Protein AF-A0A8J8G2W5-F1 (afdb_monomer)

Mean predicted aligned error: 17.84 Å

pLDDT: mean 74.12, std 19.11, range [31.09, 97.44]

Secondary structure (DSSP, 8-state):
-------------------------------PPPHHHHHT--EEEEEES--SBGGGSEEEEEEETTEEEEEEE-TT--EEEEEEEEPPTTHHHHHHHHHHHTTGGGS-SEEE-----TT---EEEEETTEEEEEES--STTS-HHHHHHHHHHHHHHSTTS--S----SS-PPPP-PEEEEE--BTTS--HHHHHHHTTSS-BSSPPPHHHHHHHHHHHHH-----EEEEEE-----S-TTTSBPSEEEEEEES-STTHHHHHHTTEEE--

Foldseek 3Di:
DDDDDDDDDDDDDDDDDDDPPPDDDDPPDPPPPDPVVQQPWKKKKKFAQQAQFQQQRIWIWIQGQFFIKIFGGHPVRHTPDIDTDGDDPCLSVVLVCLCVVLVVQPDDQEAAAPDPDHRFAKMWMDTPRRIHIYGRPDLPPDDPSSNSNSVSVCCRVVCVVDVPDPDDDDDDDDQPWWKKKAWAQAQDDAPLRVVVVVVPTHTPDDDDPVSSVQVVCCPPPVDGFDDKDWAAPCDDDPPRGPDTHRIMMMTIDSDPVCVVVVVVSRIDTDD

Sequence (271 aa):
MNKTILTIILTISMLIFSACTSQAEPSESLQNPNVDEIKDLKITLKRTGMYTMVDLSIQEITITSKGFETKYSNPQGEVTKSEFKEFENNEFEELIKLFDNNNFETLESEYNSKANVADVGEGLITYKGKSITIKPYVTKQNPVEIKNIINGLNKILNKQNDNVLEKPINQHPESTINTLTYNGVQCEETPWDKWYKTGEVKFFAKPTQKDLITTYYSTKFNINIEHIEEVSNGIVCEACAICPAYNYYEIELDLSEDIDELLKQGWLMSN

Radius of gyration: 31.08 Å; Cα contacts (8 Å, |Δi|>4): 376; chains: 1; bounding box: 58×38×132 Å

Nearest PDB structures (foldseek):
  1p27-assembly1_C  TM=5.296E-01  e=1.303E-03  Homo sapiens
  1hl6-assembly2_D  TM=5.387E-01  e=2.224E-03  Drosophila melanogaster
  1rk8-assembly1_B  TM=5.247E-01  e=4.028E-03  Drosophila melanogaster
  4pg5-assembly1_B  TM=2.567E-01  e=4.087E-02  Staphylococcus aureus M1064
  6yc7-assembly1_B  TM=3.478E-01  e=1.444E+00  Corynebacterium glutamicum

Structure (mmCIF, N/CA/C/O backbone):
data_AF-A0A8J8G2W5-F1
#
_entry.id   AF-A0A8J8G2W5-F1
#
loop_
_atom_site.group_PDB
_atom_site.id
_atom_site.type_symbol
_atom_site.label_atom_id
_atom_site.label_alt_id
_atom_site.label_comp_id
_atom_site.label_asym_id
_atom_site.label_entity_id
_atom_site.label_seq_id
_atom_site.pdbx_PDB_ins_code
_atom_site.Cartn_x
_atom_site.Cartn_y
_atom_site.Cartn_z
_atom_site.occupancy
_atom_site.B_iso_or_equiv
_atom_site.auth_seq_id
_atom_site.auth_comp_id
_atom_site.auth_asym_id
_atom_site.auth_atom_id
_atom_site.pdbx_PDB_model_num
ATOM 1 N N . MET A 1 1 ? -35.433 -6.841 97.402 1.00 41.72 1 MET A N 1
ATOM 2 C CA . MET A 1 1 ? -33.965 -6.787 97.193 1.00 41.72 1 MET A CA 1
ATOM 3 C C . MET A 1 1 ? -33.751 -6.818 95.689 1.00 41.72 1 MET A C 1
ATOM 5 O O . MET A 1 1 ? -34.081 -7.830 95.104 1.00 41.72 1 MET A O 1
ATOM 9 N N . ASN A 1 2 ? -33.535 -5.719 94.971 1.00 36.34 2 ASN A N 1
ATOM 10 C CA . ASN A 1 2 ? -32.589 -4.604 95.108 1.00 36.34 2 ASN A CA 1
ATOM 11 C C . ASN A 1 2 ? -31.155 -4.969 94.678 1.00 36.34 2 ASN A C 1
ATOM 13 O O . ASN A 1 2 ? -30.619 -5.962 95.166 1.00 36.34 2 ASN A O 1
ATOM 17 N N . LYS A 1 3 ? -30.570 -4.065 93.870 1.00 41.59 3 LYS A N 1
ATOM 18 C CA . LYS A 1 3 ? -29.279 -4.090 93.143 1.00 41.59 3 LYS A CA 1
ATOM 19 C C . LYS A 1 3 ? -29.366 -4.872 91.815 1.00 41.59 3 LYS A C 1
ATOM 21 O O . LYS A 1 3 ? -29.679 -6.048 91.831 1.00 41.59 3 LYS A O 1
ATOM 26 N N . THR 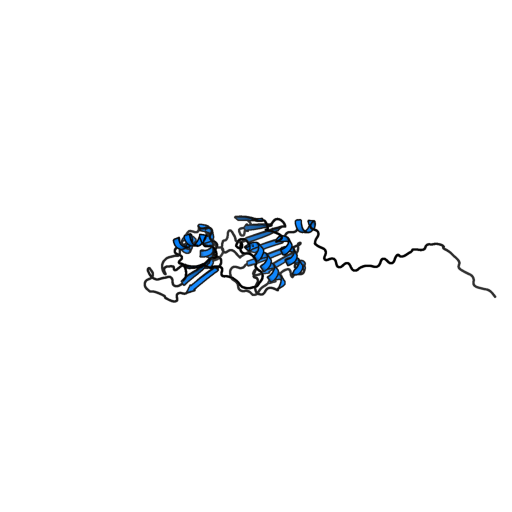A 1 4 ? -29.187 -4.279 90.635 1.00 48.09 4 THR A N 1
ATOM 27 C CA . THR A 1 4 ? -28.169 -3.273 90.307 1.00 48.09 4 THR A CA 1
ATOM 28 C C . THR A 1 4 ? -28.650 -2.367 89.169 1.00 48.09 4 THR A C 1
ATOM 30 O O . THR A 1 4 ? -28.797 -2.782 88.026 1.00 48.09 4 THR A O 1
ATOM 33 N N . ILE A 1 5 ? -28.895 -1.113 89.537 1.00 47.28 5 ILE A N 1
ATOM 34 C CA . ILE A 1 5 ? -28.892 0.072 88.682 1.00 47.28 5 ILE A CA 1
ATOM 35 C C . ILE A 1 5 ? -27.432 0.521 88.574 1.00 47.28 5 ILE A C 1
ATOM 37 O O . ILE A 1 5 ? -26.807 0.690 89.618 1.00 47.28 5 ILE A O 1
ATOM 41 N N . LEU A 1 6 ? -26.928 0.695 87.352 1.00 39.94 6 LEU A N 1
ATOM 42 C CA . LEU A 1 6 ? -25.810 1.547 86.886 1.00 39.94 6 LEU A CA 1
ATOM 43 C C . LEU A 1 6 ? -25.442 0.951 85.517 1.00 39.94 6 LEU A C 1
ATOM 45 O O . LEU A 1 6 ? -25.126 -0.229 85.454 1.00 39.94 6 LEU A O 1
ATOM 49 N N . THR A 1 7 ? -25.562 1.619 84.374 1.00 48.03 7 THR A N 1
ATOM 50 C CA . THR A 1 7 ? -25.109 2.979 84.043 1.00 48.03 7 THR A CA 1
ATOM 51 C C . THR A 1 7 ? -25.910 3.378 82.782 1.00 48.03 7 THR A C 1
ATOM 53 O O . THR A 1 7 ? -25.819 2.690 81.774 1.00 48.03 7 THR A O 1
ATOM 56 N N . ILE A 1 8 ? -26.933 4.244 82.837 1.00 45.19 8 ILE A N 1
ATOM 57 C CA . ILE A 1 8 ? -26.888 5.695 82.531 1.00 45.19 8 ILE A CA 1
ATOM 58 C C . ILE A 1 8 ? -25.787 6.021 81.489 1.00 45.19 8 ILE A C 1
ATOM 60 O O . ILE A 1 8 ? -24.619 5.791 81.768 1.00 45.19 8 ILE A O 1
ATOM 64 N N . ILE A 1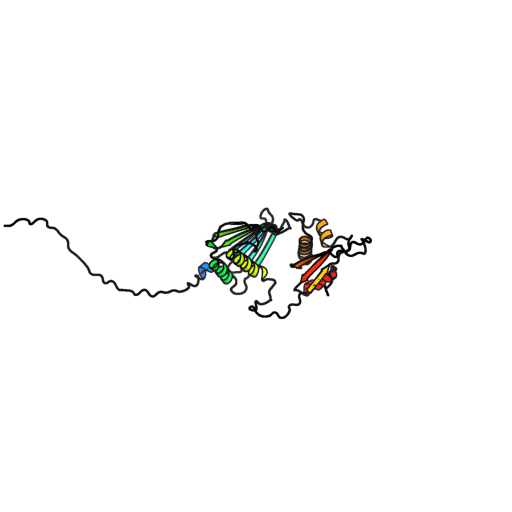 9 ? -26.058 6.480 80.261 1.00 46.19 9 ILE A N 1
ATOM 65 C CA . ILE A 1 9 ? -26.298 7.883 79.840 1.00 46.19 9 ILE A CA 1
ATOM 66 C C . ILE A 1 9 ? -26.305 7.822 78.287 1.00 46.19 9 ILE A C 1
ATOM 68 O O . ILE A 1 9 ? -25.347 7.315 77.722 1.00 46.19 9 ILE A O 1
ATOM 72 N N . LEU A 1 10 ? -27.428 8.156 77.618 1.00 39.47 10 LEU A N 1
ATOM 73 C CA . 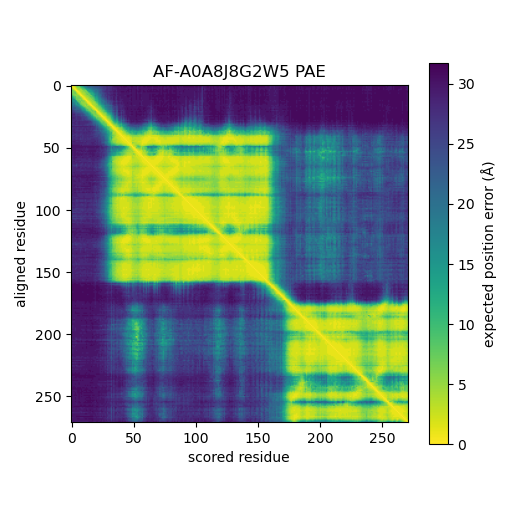LEU A 1 10 ? -27.591 9.376 76.778 1.00 39.47 10 LEU A CA 1
ATOM 74 C C . LEU A 1 10 ? -26.984 9.187 75.366 1.00 39.47 10 LEU A C 1
ATOM 76 O O . LEU A 1 10 ? -25.817 8.860 75.249 1.00 39.47 10 LEU A O 1
ATOM 80 N N . THR A 1 11 ? -27.706 9.278 74.248 1.00 46.59 11 THR A N 1
ATOM 81 C CA . THR A 1 11 ? -28.394 10.454 73.665 1.00 46.59 11 THR A CA 1
ATOM 82 C C . THR A 1 11 ? -29.251 9.966 72.477 1.00 46.59 11 THR A C 1
ATOM 84 O O . THR A 1 11 ? -28.767 9.172 71.682 1.00 46.59 11 THR A O 1
ATOM 87 N N . ILE A 1 12 ? -30.563 10.221 72.417 1.00 43.94 12 ILE A N 1
ATOM 88 C CA . ILE A 1 12 ? -31.222 11.391 71.789 1.00 43.94 12 ILE A CA 1
ATOM 89 C C . ILE A 1 12 ? -31.021 11.484 70.262 1.00 43.94 12 ILE A C 1
ATOM 91 O O . ILE A 1 12 ? -29.905 11.711 69.813 1.00 43.94 12 ILE A O 1
ATOM 95 N N . SER A 1 13 ? -32.160 11.488 69.543 1.00 35.66 13 SER A N 1
ATOM 96 C CA . SER A 1 13 ? -32.385 12.033 68.184 1.00 35.66 13 SER A CA 1
ATOM 97 C C . SER A 1 13 ? -31.717 11.289 67.016 1.00 35.66 13 SER A C 1
ATOM 99 O O . SER A 1 13 ? -30.580 10.875 67.116 1.00 35.66 13 SER A O 1
ATOM 101 N N . MET A 1 14 ? -32.298 11.129 65.826 1.00 37.41 14 MET A N 1
ATOM 102 C CA . MET A 1 14 ? -33.502 11.686 65.207 1.00 37.41 14 MET A CA 1
ATOM 103 C C . MET A 1 14 ? -33.650 11.041 63.809 1.00 37.41 14 MET A C 1
ATOM 105 O O . MET A 1 14 ? -32.652 10.663 63.206 1.00 37.41 14 MET A O 1
ATOM 109 N N . LEU A 1 15 ? -34.873 11.090 63.269 1.00 44.62 15 LEU A N 1
ATOM 110 C CA . LEU A 1 15 ? -35.203 11.281 61.841 1.00 44.62 15 LEU A CA 1
ATOM 111 C C . LEU A 1 15 ? -35.078 10.102 60.851 1.00 44.62 15 LEU A C 1
ATOM 113 O O . LEU A 1 15 ? -34.061 9.862 60.216 1.00 44.62 15 LEU A O 1
ATOM 117 N N . ILE A 1 16 ? -36.228 9.448 60.656 1.00 50.50 16 ILE A N 1
ATOM 118 C CA . ILE A 1 16 ? -36.997 9.370 59.395 1.00 50.50 16 ILE A CA 1
ATOM 119 C C . ILE A 1 16 ? -36.254 9.834 58.122 1.00 50.50 16 ILE A C 1
ATOM 121 O O . ILE A 1 16 ? -36.101 11.031 57.910 1.00 50.50 16 ILE A O 1
ATOM 125 N N . PHE A 1 17 ? -35.994 8.892 57.212 1.00 46.31 17 PHE A N 1
ATOM 126 C CA . PHE A 1 17 ? -36.054 9.056 55.749 1.00 46.31 17 PHE A CA 1
ATOM 127 C C . PHE A 1 17 ? -36.578 7.712 55.196 1.00 46.31 17 PHE A C 1
ATOM 129 O O . PHE A 1 17 ? -35.972 6.676 55.433 1.00 46.31 17 PHE A O 1
ATOM 136 N N . SER A 1 18 ? -37.808 7.594 54.680 1.00 47.50 18 SER A N 1
ATOM 137 C CA . SER A 1 18 ? -38.224 8.020 53.334 1.00 47.50 18 SER A CA 1
ATOM 138 C C . SER A 1 18 ? -37.209 7.616 52.259 1.00 47.50 18 SER A C 1
ATOM 140 O O . SER A 1 18 ? -36.538 8.472 51.688 1.00 47.50 18 SER A O 1
ATOM 142 N N . ALA A 1 19 ? -37.101 6.318 51.973 1.00 37.03 19 ALA A N 1
ATOM 143 C CA . ALA A 1 19 ? -36.451 5.841 50.759 1.00 37.03 19 ALA A CA 1
ATOM 144 C C . ALA A 1 19 ? -37.526 5.553 49.704 1.00 37.03 19 ALA A C 1
ATOM 146 O O . ALA A 1 19 ? -38.220 4.536 49.760 1.00 37.03 19 ALA A O 1
ATOM 147 N N . CYS A 1 20 ? -37.668 6.488 48.762 1.00 40.47 20 CYS A N 1
ATOM 148 C CA . CYS A 1 20 ? -38.306 6.251 47.477 1.00 40.47 20 CYS A CA 1
ATOM 149 C C . CYS A 1 20 ? -37.652 5.032 46.824 1.00 40.47 20 CYS A C 1
ATOM 151 O O . CYS A 1 20 ? -36.453 5.027 46.554 1.00 40.47 20 CYS A O 1
ATOM 153 N N . THR A 1 21 ? -38.448 4.009 46.551 1.00 45.47 21 THR A N 1
ATOM 154 C CA . THR A 1 21 ? -38.087 2.938 45.628 1.00 45.47 21 THR A CA 1
ATOM 155 C C . THR A 1 21 ? -38.234 3.493 44.215 1.00 45.47 21 THR A C 1
ATOM 157 O O . THR A 1 21 ? -39.308 3.454 43.624 1.00 45.47 21 THR A O 1
ATOM 160 N N . SER A 1 22 ? -37.163 4.078 43.677 1.00 44.12 22 SER A N 1
ATOM 161 C CA . SER A 1 22 ? -37.051 4.316 42.239 1.00 44.12 22 SER A CA 1
ATOM 162 C C . SER A 1 22 ? -36.753 2.979 41.570 1.00 44.12 22 SER A C 1
ATOM 164 O O . SER A 1 22 ? -35.658 2.430 41.688 1.00 44.12 22 SER A O 1
ATOM 166 N N . GLN A 1 23 ? -37.784 2.444 40.932 1.00 41.03 23 GLN A N 1
ATOM 167 C CA . GLN A 1 23 ? -37.749 1.299 40.039 1.00 41.03 23 GLN A CA 1
ATOM 168 C C . GLN A 1 23 ? -36.732 1.598 38.927 1.00 41.03 23 GLN A C 1
ATOM 170 O O . GLN A 1 23 ? -36.931 2.509 38.129 1.00 41.03 23 GLN A O 1
ATOM 175 N N . ALA A 1 24 ? -35.601 0.892 38.934 1.00 40.41 24 ALA A N 1
ATOM 176 C CA . ALA A 1 24 ? -34.645 0.939 37.839 1.00 40.41 24 ALA A CA 1
ATOM 177 C C . ALA A 1 24 ? -35.269 0.208 36.645 1.00 40.41 24 ALA A C 1
ATOM 179 O O . ALA A 1 24 ? -35.455 -1.010 36.686 1.00 40.41 24 ALA A O 1
ATOM 180 N N . GLU A 1 25 ? -35.635 0.955 35.608 1.00 38.03 25 GLU A N 1
ATOM 181 C CA . GLU A 1 25 ? -35.883 0.384 34.290 1.00 38.03 25 GLU A CA 1
ATOM 182 C C . GLU A 1 25 ? -34.537 -0.011 33.658 1.00 38.03 25 GLU A C 1
ATOM 184 O O . GLU A 1 25 ? -33.562 0.737 33.777 1.00 38.03 25 GLU A O 1
ATOM 189 N N . PRO A 1 26 ? -34.444 -1.170 32.985 1.00 38.22 26 PRO A N 1
ATOM 190 C CA . PRO A 1 26 ? -33.266 -1.521 32.215 1.00 38.22 26 PRO A CA 1
ATOM 191 C C . PRO A 1 26 ? -33.277 -0.716 30.912 1.00 38.22 26 PRO A C 1
ATOM 193 O O . PRO A 1 26 ? -33.950 -1.074 29.948 1.00 38.22 26 PRO A O 1
ATOM 196 N N . SER A 1 27 ? -32.530 0.386 30.873 1.00 36.81 27 SER A N 1
ATOM 197 C CA . SER A 1 27 ? -32.195 1.061 29.622 1.00 36.81 27 SER A CA 1
ATOM 198 C C . SER A 1 27 ? -30.972 0.387 28.993 1.00 36.81 27 SER A C 1
ATOM 200 O O . SER A 1 27 ? -29.840 0.827 29.193 1.00 36.81 27 SER A O 1
ATOM 202 N N . GLU A 1 28 ? -31.186 -0.673 28.216 1.00 43.53 28 GLU A N 1
ATOM 203 C CA . GLU A 1 28 ? -30.282 -0.979 27.104 1.00 43.53 28 GLU A CA 1
ATOM 204 C C . GLU A 1 28 ? -30.591 0.016 25.981 1.00 43.53 28 GLU A C 1
ATOM 206 O O . GLU A 1 28 ? -31.395 -0.237 25.086 1.00 43.53 28 GLU A O 1
ATOM 211 N N . SER A 1 29 ? -29.976 1.194 26.048 1.00 33.97 29 SER A N 1
ATOM 212 C CA . SER A 1 29 ? -29.736 1.979 24.847 1.00 33.97 29 SER A CA 1
ATOM 213 C C . SER A 1 29 ? -28.336 1.633 24.354 1.00 33.97 29 SER A C 1
ATOM 215 O O . SER A 1 29 ? -27.349 1.830 25.063 1.00 33.97 29 SER A O 1
ATOM 217 N N . LEU A 1 30 ? -28.242 1.118 23.122 1.00 40.56 30 LEU A N 1
ATOM 218 C CA . LEU A 1 30 ? -27.025 1.272 22.330 1.00 40.56 30 LEU A CA 1
ATOM 219 C C . LEU A 1 30 ? -26.709 2.770 22.334 1.00 40.56 30 LEU A C 1
ATOM 221 O O . LEU A 1 30 ? -27.420 3.561 21.710 1.00 40.56 30 LEU A O 1
ATOM 225 N N . GLN A 1 31 ? -25.693 3.170 23.093 1.00 38.62 31 GLN A N 1
ATOM 226 C CA . GLN A 1 31 ? -25.218 4.541 23.079 1.00 38.62 31 GLN A CA 1
ATOM 227 C C . GLN A 1 31 ? -24.628 4.789 21.696 1.00 38.62 31 GLN A C 1
ATOM 229 O O . GLN A 1 31 ? -23.582 4.253 21.338 1.00 38.62 31 GLN A O 1
ATOM 234 N N . ASN A 1 32 ? -25.350 5.572 20.900 1.00 46.84 32 ASN A N 1
ATOM 235 C CA . ASN A 1 32 ? -24.803 6.165 19.696 1.00 46.84 32 ASN A CA 1
ATOM 236 C C . ASN A 1 32 ? -23.594 7.005 20.152 1.00 46.84 32 ASN A C 1
ATOM 238 O O . ASN A 1 32 ? -23.775 7.840 21.046 1.00 46.84 32 ASN A O 1
ATOM 242 N N . PRO A 1 33 ? -22.378 6.758 19.638 1.00 54.84 33 PRO A N 1
ATOM 243 C CA . PRO A 1 33 ? -21.188 7.445 20.117 1.00 54.84 33 PRO A CA 1
ATOM 244 C C . PRO A 1 33 ? -21.370 8.963 20.014 1.00 54.84 33 PRO A C 1
ATOM 246 O O . PRO A 1 33 ? -21.989 9.467 19.072 1.00 54.84 33 PRO A O 1
ATOM 249 N N . ASN A 1 34 ? -20.878 9.686 21.023 1.00 59.50 34 ASN A N 1
ATOM 250 C CA . ASN A 1 34 ? -20.982 11.137 21.084 1.00 59.50 34 ASN A CA 1
ATOM 251 C C . ASN A 1 34 ? -20.334 11.732 19.825 1.00 59.50 34 ASN A C 1
ATOM 253 O O . ASN A 1 34 ? -19.143 11.543 19.586 1.00 59.50 34 ASN A O 1
ATOM 257 N N . VAL A 1 35 ? -21.126 12.424 19.004 1.00 59.38 35 VAL A N 1
ATOM 258 C CA . VAL A 1 35 ? -20.729 12.901 17.666 1.00 59.38 35 VAL A CA 1
ATOM 259 C C . VAL A 1 35 ? -19.473 13.779 17.717 1.00 59.38 35 VAL A C 1
ATOM 261 O O . VAL A 1 35 ? -18.704 13.806 16.759 1.00 59.38 35 VAL A O 1
ATOM 264 N N . ASP A 1 36 ? -19.230 14.465 18.833 1.00 60.19 36 ASP A N 1
ATOM 265 C CA . ASP A 1 36 ? -18.039 15.298 19.006 1.00 60.19 36 ASP A CA 1
ATOM 266 C C . ASP A 1 36 ? -16.772 14.493 19.344 1.00 60.19 36 ASP A C 1
ATOM 268 O O . ASP A 1 36 ? -15.685 14.893 18.945 1.00 60.19 36 ASP A O 1
ATOM 272 N N . GLU A 1 37 ? -16.893 13.319 19.970 1.00 67.19 37 GLU A N 1
ATOM 273 C CA . GLU A 1 37 ? -15.758 12.424 20.252 1.00 67.19 37 GLU A CA 1
ATOM 274 C C . GLU A 1 37 ? -15.263 11.714 18.980 1.00 67.19 37 GLU A C 1
ATOM 276 O O . GLU A 1 37 ? -14.072 11.456 18.812 1.00 67.19 37 GLU A O 1
ATOM 281 N N . ILE A 1 38 ? -16.173 11.454 18.036 1.00 70.38 38 ILE A N 1
ATOM 282 C CA . ILE A 1 38 ? -15.847 10.845 16.741 1.00 70.38 38 ILE A CA 1
ATOM 283 C C . ILE A 1 38 ? -15.052 11.821 15.866 1.00 70.38 38 ILE A C 1
ATOM 285 O O . ILE A 1 38 ? -14.131 11.406 15.170 1.00 70.38 38 ILE A O 1
ATOM 289 N N . LYS A 1 39 ? -15.366 13.123 15.892 1.00 73.69 39 LYS A N 1
ATOM 290 C CA . LYS A 1 39 ? -14.738 14.113 14.995 1.00 73.69 39 LYS A CA 1
ATOM 291 C C . LYS A 1 39 ? -13.226 14.235 15.175 1.00 73.69 39 LYS A C 1
ATOM 293 O O . LYS A 1 39 ? -12.538 14.440 14.174 1.00 73.69 39 LYS A O 1
ATOM 298 N N . ASP A 1 40 ? -12.745 14.082 16.406 1.00 82.12 40 ASP A N 1
ATOM 299 C CA . ASP A 1 40 ? -11.327 14.198 16.770 1.00 82.12 40 ASP A CA 1
ATOM 300 C C . ASP A 1 40 ? -10.567 12.865 16.668 1.00 82.12 40 ASP A C 1
ATOM 302 O O . ASP A 1 40 ? -9.345 12.809 16.844 1.00 82.12 40 ASP A O 1
ATOM 306 N N . LEU A 1 41 ? -11.275 11.775 16.368 1.00 89.75 41 LEU A N 1
ATOM 307 C CA . LEU A 1 41 ? -10.692 10.451 16.254 1.00 89.75 41 LEU A CA 1
ATOM 308 C C . LEU A 1 41 ? -9.816 10.343 14.998 1.00 89.75 41 LEU A C 1
ATOM 310 O O . LEU A 1 41 ? -10.140 10.851 13.922 1.00 89.75 41 LEU A O 1
ATOM 314 N N . LYS A 1 42 ? -8.687 9.648 15.141 1.00 93.88 42 LYS A N 1
ATOM 315 C CA . LYS A 1 42 ? -7.708 9.437 14.075 1.00 93.88 42 LYS A CA 1
ATOM 316 C C . LYS A 1 42 ? -7.308 7.968 14.013 1.00 93.88 42 LYS A C 1
ATOM 318 O O . LYS A 1 42 ? -6.975 7.372 15.038 1.00 93.88 42 LYS A O 1
ATOM 323 N N . ILE A 1 43 ? -7.298 7.413 12.803 1.00 95.31 43 ILE A N 1
ATOM 324 C CA . ILE A 1 43 ? -6.681 6.114 12.507 1.00 95.31 43 ILE A CA 1
ATOM 325 C C . ILE A 1 43 ? -5.397 6.388 11.726 1.00 95.31 43 ILE A C 1
ATOM 327 O O . ILE A 1 43 ? -5.396 7.202 10.802 1.00 95.31 43 ILE A O 1
ATOM 331 N N . THR A 1 44 ? -4.299 5.721 12.081 1.00 95.31 44 THR A N 1
ATOM 332 C CA . THR A 1 44 ? -3.080 5.746 11.260 1.00 95.31 44 THR A CA 1
ATOM 333 C C . THR A 1 44 ? -2.689 4.359 10.808 1.00 95.31 44 THR A C 1
ATOM 335 O O . THR A 1 44 ? -2.660 3.436 11.616 1.00 95.31 44 THR A O 1
ATOM 338 N N . LEU A 1 45 ? -2.331 4.235 9.535 1.00 92.50 45 LEU A N 1
ATOM 339 C CA . LEU A 1 45 ? -1.734 3.041 8.955 1.00 92.50 45 LEU A CA 1
ATOM 340 C C . LEU A 1 45 ? -0.371 3.416 8.378 1.00 92.50 45 LEU A C 1
ATOM 342 O O . LEU A 1 45 ? -0.292 4.192 7.432 1.00 92.50 45 LEU A O 1
ATOM 346 N N . LYS A 1 46 ? 0.699 2.846 8.924 1.00 91.31 46 LYS A N 1
ATOM 347 C CA . LYS A 1 46 ? 2.049 2.978 8.377 1.00 91.31 46 LYS A CA 1
ATOM 348 C C . LYS A 1 46 ? 2.504 1.645 7.808 1.00 91.31 46 LYS A C 1
ATOM 350 O O . LYS A 1 46 ? 2.454 0.639 8.506 1.00 91.31 46 LYS A O 1
ATOM 355 N N . ARG A 1 47 ? 2.954 1.647 6.556 1.00 86.75 47 ARG A N 1
ATOM 356 C CA . ARG A 1 47 ? 3.432 0.476 5.819 1.00 86.75 47 ARG A CA 1
ATOM 357 C C . ARG A 1 47 ? 4.88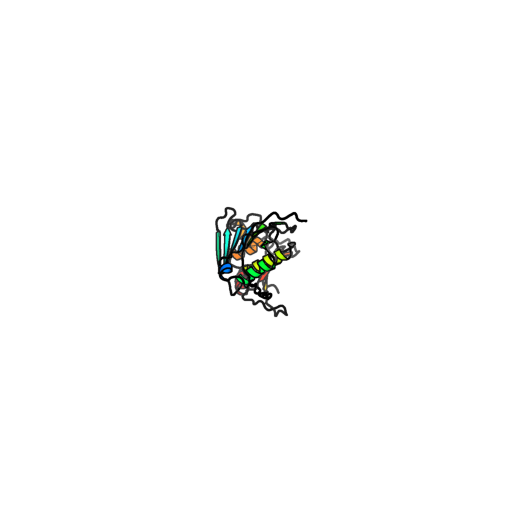1 0.700 5.403 1.00 86.75 47 ARG A C 1
ATOM 359 O O . ARG A 1 47 ? 5.221 1.770 4.900 1.00 86.75 47 ARG A O 1
ATOM 366 N N . THR A 1 48 ? 5.735 -0.288 5.628 1.00 83.06 48 THR A N 1
ATOM 367 C CA . THR A 1 48 ? 7.146 -0.271 5.216 1.00 83.06 48 THR A CA 1
ATOM 368 C C . THR A 1 48 ? 7.441 -1.462 4.318 1.00 83.06 48 THR A C 1
ATOM 370 O O . THR A 1 48 ? 6.708 -2.447 4.341 1.00 83.06 48 THR A O 1
ATOM 373 N N . GLY A 1 49 ? 8.494 -1.374 3.502 1.00 66.31 49 GLY A N 1
ATOM 374 C CA . GLY A 1 49 ? 8.988 -2.511 2.711 1.00 66.31 49 GLY A CA 1
ATOM 375 C C . GLY A 1 49 ? 8.014 -3.042 1.651 1.00 66.31 49 GLY A C 1
ATOM 376 O O . GLY A 1 49 ? 8.224 -4.142 1.160 1.00 66.31 49 GLY A O 1
ATOM 377 N N . MET A 1 50 ? 6.958 -2.284 1.335 1.00 57.84 50 MET A N 1
ATOM 378 C CA . MET A 1 50 ? 5.973 -2.597 0.289 1.00 57.84 50 MET A CA 1
ATOM 37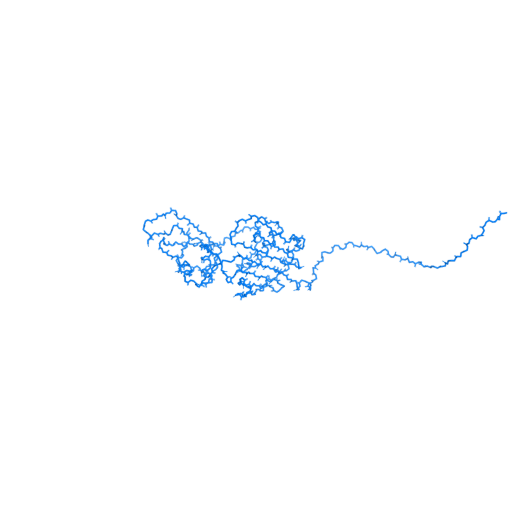9 C C . MET A 1 50 ? 6.349 -2.052 -1.088 1.00 57.84 50 MET A C 1
ATOM 381 O O . MET A 1 50 ? 5.755 -2.443 -2.085 1.00 57.84 50 MET A O 1
ATOM 385 N N . TYR A 1 51 ? 7.289 -1.109 -1.142 1.00 60.41 51 TYR A N 1
ATOM 386 C CA . TYR A 1 51 ? 7.661 -0.444 -2.380 1.00 60.41 51 TYR A CA 1
ATOM 387 C C . TYR A 1 51 ? 9.068 -0.832 -2.756 1.00 60.41 51 TYR A C 1
ATOM 389 O O . TYR A 1 51 ? 10.012 -0.712 -1.972 1.00 60.41 51 TYR A O 1
ATOM 397 N N . THR A 1 52 ? 9.197 -1.260 -3.999 1.00 60.84 52 THR A N 1
ATOM 398 C CA . THR A 1 52 ? 10.486 -1.558 -4.580 1.00 60.84 52 THR A CA 1
ATOM 399 C C . THR A 1 52 ? 11.275 -0.260 -4.780 1.00 60.84 52 THR A C 1
ATOM 401 O O . THR A 1 52 ? 12.491 -0.297 -4.645 1.00 60.84 52 THR A O 1
ATOM 404 N N . MET A 1 53 ? 10.637 0.891 -5.045 1.00 60.53 53 MET A N 1
ATOM 405 C CA . MET A 1 53 ? 11.305 2.197 -5.198 1.00 60.53 53 MET A CA 1
ATOM 406 C C . MET A 1 53 ? 11.818 2.763 -3.862 1.00 60.53 53 MET A C 1
ATOM 408 O O . MET A 1 53 ? 11.048 2.918 -2.914 1.00 60.53 53 MET A O 1
ATOM 412 N N . VAL A 1 54 ? 13.103 3.148 -3.806 1.00 65.38 54 VAL A N 1
ATOM 413 C CA . VAL A 1 54 ? 13.742 3.680 -2.579 1.00 65.38 54 VAL A CA 1
ATOM 414 C C . VAL A 1 54 ? 13.018 4.925 -2.067 1.00 65.38 54 VAL A C 1
ATOM 416 O O . VAL A 1 54 ? 12.730 5.031 -0.877 1.00 65.38 54 VAL A O 1
ATOM 419 N N . ASP A 1 55 ? 12.656 5.835 -2.969 1.00 66.06 55 ASP A N 1
ATOM 420 C CA . ASP A 1 55 ? 12.050 7.122 -2.616 1.00 66.06 55 ASP A CA 1
ATOM 421 C C . ASP A 1 55 ? 10.609 6.996 -2.085 1.00 66.06 55 ASP A C 1
ATOM 423 O O . ASP A 1 55 ? 10.066 7.958 -1.545 1.00 66.06 55 ASP A O 1
ATOM 427 N N . LEU A 1 56 ? 9.995 5.811 -2.187 1.00 69.19 56 LEU A N 1
ATOM 428 C CA . LEU A 1 56 ? 8.631 5.522 -1.725 1.00 69.19 56 LEU A CA 1
ATOM 429 C C . LEU A 1 56 ? 8.589 4.383 -0.693 1.00 69.19 56 LEU A C 1
ATOM 431 O O . LEU A 1 56 ? 7.547 3.780 -0.471 1.00 69.19 56 LEU A O 1
ATOM 435 N N . SER A 1 57 ? 9.714 4.077 -0.047 1.00 76.81 57 SER A N 1
ATOM 436 C CA . SER A 1 57 ? 9.866 2.922 0.857 1.00 76.81 57 SER A CA 1
ATOM 437 C C . SER A 1 57 ? 8.930 2.891 2.080 1.00 76.81 57 SER A C 1
ATOM 439 O O . SER A 1 57 ? 8.724 1.823 2.671 1.00 76.81 57 SER A O 1
ATOM 441 N N . ILE A 1 58 ? 8.381 4.044 2.479 1.00 85.94 58 ILE A N 1
ATOM 442 C CA . ILE A 1 58 ? 7.461 4.202 3.607 1.00 85.94 58 ILE A CA 1
ATOM 443 C C . ILE A 1 58 ? 6.181 4.856 3.104 1.00 85.94 58 ILE A C 1
ATOM 445 O O . ILE A 1 58 ? 6.230 5.892 2.449 1.00 85.94 58 ILE A O 1
ATOM 449 N N . GLN A 1 59 ? 5.040 4.303 3.495 1.00 86.69 59 GLN A N 1
ATOM 450 C CA . GLN A 1 59 ? 3.741 4.927 3.296 1.00 86.69 59 GLN A CA 1
ATOM 451 C C . GLN A 1 59 ? 3.044 5.119 4.636 1.00 86.69 59 GLN A C 1
ATOM 453 O O . GLN A 1 59 ? 2.914 4.177 5.412 1.00 86.69 59 GLN A O 1
ATOM 458 N N . GLU A 1 60 ? 2.570 6.327 4.900 1.00 93.31 60 GLU A N 1
ATOM 459 C CA . GLU A 1 60 ? 1.798 6.669 6.088 1.00 93.31 60 GLU A CA 1
ATOM 460 C C . GLU A 1 60 ? 0.446 7.234 5.671 1.00 93.31 60 GLU A C 1
ATOM 462 O O . GLU A 1 60 ? 0.367 8.178 4.890 1.00 93.31 60 GLU A O 1
ATOM 467 N N . ILE A 1 61 ? -0.621 6.650 6.198 1.00 93.50 61 ILE A N 1
ATOM 468 C CA . ILE A 1 61 ? -1.988 7.060 5.927 1.00 93.50 61 ILE A CA 1
ATOM 469 C C . ILE A 1 61 ? -2.602 7.544 7.230 1.00 93.50 61 ILE A C 1
ATOM 471 O O . ILE A 1 61 ? -2.661 6.801 8.209 1.00 93.50 61 ILE A O 1
ATOM 475 N N . THR A 1 62 ? -3.055 8.793 7.241 1.00 95.88 62 THR A N 1
ATOM 476 C CA . THR A 1 62 ? -3.793 9.404 8.347 1.00 95.88 62 THR A CA 1
ATOM 477 C C . THR A 1 62 ? -5.248 9.554 7.942 1.00 95.88 62 THR A C 1
ATOM 479 O O . THR A 1 62 ? -5.551 10.307 7.025 1.00 95.88 62 THR A O 1
ATOM 482 N N . ILE A 1 63 ? -6.139 8.876 8.654 1.00 95.06 63 ILE A N 1
ATOM 483 C CA . ILE A 1 63 ? -7.579 8.881 8.412 1.00 95.06 63 ILE A CA 1
ATOM 484 C C . ILE A 1 63 ? -8.270 9.694 9.509 1.00 95.06 63 ILE A C 1
ATOM 486 O O . ILE A 1 63 ? -8.010 9.489 10.697 1.00 95.06 63 ILE A O 1
ATOM 490 N N . THR A 1 64 ? -9.157 10.597 9.105 1.00 94.31 64 THR A N 1
ATOM 491 C CA . THR A 1 64 ? -9.937 11.492 9.974 1.00 94.31 64 THR A CA 1
ATOM 492 C C . THR A 1 64 ? -11.379 11.565 9.489 1.00 94.31 64 THR A C 1
ATOM 494 O O . THR A 1 64 ? -11.668 11.148 8.374 1.00 94.31 64 THR A O 1
ATOM 497 N N . SER A 1 65 ? -12.266 12.198 10.256 1.00 91.75 65 SER A N 1
ATOM 498 C CA . SER A 1 65 ? -13.662 12.433 9.854 1.00 91.75 65 SER A CA 1
ATOM 499 C C . SER A 1 65 ? -13.852 13.148 8.508 1.00 91.75 65 SER A C 1
ATOM 501 O O . SER A 1 65 ? -14.919 13.041 7.915 1.00 91.75 65 SER A O 1
ATOM 503 N N . LYS A 1 66 ? -12.834 13.855 8.000 1.00 91.50 66 LYS A N 1
ATOM 504 C CA . LYS A 1 66 ? -12.893 14.547 6.702 1.00 91.50 66 LYS A CA 1
ATOM 505 C C . LYS A 1 66 ? -12.491 13.673 5.514 1.00 91.50 66 LYS A C 1
ATOM 507 O O . LYS A 1 66 ? -12.820 14.010 4.385 1.00 91.50 66 LYS A O 1
ATOM 512 N N . GLY A 1 67 ? -11.719 12.617 5.748 1.00 92.06 67 GLY A N 1
ATOM 513 C CA . GLY A 1 67 ? -11.009 11.901 4.696 1.00 92.06 67 GLY A CA 1
ATOM 514 C C . GLY A 1 67 ? -9.660 11.376 5.162 1.00 92.06 67 GLY A C 1
ATOM 515 O O . GLY A 1 67 ? -9.356 11.361 6.363 1.00 92.06 67 GLY A O 1
ATOM 516 N N . PHE A 1 68 ? -8.824 10.978 4.210 1.00 93.56 68 PHE A N 1
ATOM 517 C CA . PHE A 1 68 ? -7.511 10.416 4.481 1.00 93.56 68 PHE A CA 1
ATOM 518 C C . PHE A 1 68 ? -6.390 11.093 3.692 1.00 93.56 68 PHE A C 1
ATOM 520 O O . PHE A 1 68 ? -6.499 11.380 2.502 1.00 93.56 68 PHE A O 1
ATOM 527 N N . GLU A 1 69 ? -5.280 11.335 4.382 1.00 94.12 69 GLU A N 1
ATOM 528 C CA . GLU A 1 69 ? -4.026 11.804 3.802 1.00 94.12 69 GLU A CA 1
ATOM 529 C C . GLU A 1 69 ? -3.074 10.618 3.658 1.00 94.12 69 GLU A C 1
ATOM 531 O O . GLU A 1 69 ? -2.804 9.930 4.641 1.00 94.12 69 GLU A O 1
ATOM 536 N N . THR A 1 70 ? -2.544 10.400 2.458 1.00 90.44 70 THR A N 1
ATOM 537 C CA . THR A 1 70 ? -1.510 9.405 2.173 1.00 90.44 70 THR A CA 1
ATOM 538 C C . THR A 1 70 ? -0.195 10.111 1.886 1.00 90.44 70 THR A C 1
ATOM 540 O O . THR A 1 70 ? -0.086 10.847 0.909 1.00 90.44 70 THR A O 1
ATOM 543 N N . LYS A 1 71 ? 0.818 9.851 2.710 1.00 91.38 71 LYS A N 1
ATOM 544 C CA . LYS A 1 71 ? 2.194 10.318 2.534 1.00 91.38 71 LYS A CA 1
ATOM 545 C C . LYS A 1 71 ? 3.093 9.162 2.148 1.00 91.38 71 LYS A C 1
ATOM 547 O O . LYS A 1 71 ? 3.020 8.093 2.747 1.00 91.38 71 LYS A O 1
ATOM 552 N N . TYR A 1 72 ? 3.972 9.412 1.195 1.00 86.50 72 TYR A N 1
ATOM 553 C CA . TYR A 1 72 ? 5.060 8.526 0.826 1.00 86.50 72 TYR A CA 1
ATOM 554 C C . TYR A 1 72 ? 6.379 9.197 1.180 1.00 86.50 72 TYR A C 1
ATOM 556 O O . TYR A 1 72 ? 6.544 10.403 0.971 1.00 86.50 72 TYR A O 1
ATOM 564 N N . SER A 1 73 ? 7.302 8.414 1.723 1.00 86.38 73 SER A N 1
ATOM 565 C CA . SER A 1 73 ? 8.595 8.894 2.187 1.00 86.38 73 SER A CA 1
ATOM 566 C C . SER A 1 73 ? 9.723 7.930 1.847 1.00 86.38 73 SER A C 1
ATOM 568 O O . SER A 1 73 ? 9.539 6.710 1.761 1.00 86.38 73 SER A O 1
ATOM 570 N N . ASN A 1 74 ? 10.923 8.490 1.728 1.00 83.81 74 ASN A N 1
ATOM 571 C CA . ASN A 1 74 ? 12.158 7.716 1.667 1.00 83.81 74 ASN A CA 1
ATOM 572 C C . ASN A 1 74 ? 12.510 7.117 3.056 1.00 83.81 74 ASN A C 1
ATOM 574 O O . ASN A 1 74 ? 11.857 7.443 4.056 1.00 83.81 74 ASN A O 1
ATOM 578 N N . PRO A 1 75 ? 13.544 6.257 3.170 1.00 82.44 75 PRO A N 1
ATOM 579 C CA . PRO A 1 75 ? 13.904 5.620 4.440 1.00 82.44 75 PRO A CA 1
ATOM 580 C C . PRO A 1 75 ? 14.344 6.601 5.537 1.00 82.44 75 PRO A C 1
ATOM 582 O O . PRO A 1 75 ? 14.338 6.248 6.714 1.00 82.44 75 PRO A O 1
ATOM 585 N N . GLN A 1 76 ? 14.736 7.824 5.168 1.00 86.50 76 GLN A N 1
ATOM 586 C CA . GLN A 1 76 ? 15.113 8.897 6.090 1.00 86.50 76 GLN A CA 1
ATOM 587 C C . GLN A 1 76 ? 13.890 9.648 6.647 1.00 86.50 76 GLN A C 1
ATOM 589 O O . GLN A 1 76 ? 14.038 10.454 7.564 1.00 86.50 76 GLN A O 1
ATOM 594 N N . GLY A 1 77 ? 12.685 9.358 6.141 1.00 85.75 77 GLY A N 1
ATOM 595 C CA . GLY A 1 77 ? 11.435 9.998 6.551 1.00 85.75 77 GLY A CA 1
ATOM 596 C C . GLY A 1 77 ? 11.126 11.296 5.805 1.00 85.75 77 GLY A C 1
ATOM 597 O O . GLY A 1 77 ? 10.190 12.001 6.177 1.00 85.75 77 GLY A O 1
ATOM 598 N N . GLU A 1 78 ? 11.879 11.626 4.756 1.00 89.69 78 GLU A N 1
ATOM 599 C CA . GLU A 1 78 ? 11.589 12.788 3.918 1.00 89.69 78 GLU A CA 1
ATOM 600 C C . GLU A 1 78 ? 10.385 12.471 3.028 1.00 89.69 78 GLU A C 1
ATOM 602 O O . GLU A 1 78 ? 10.348 11.436 2.364 1.00 89.69 78 GLU A O 1
ATOM 607 N N . VAL A 1 79 ? 9.373 13.342 3.039 1.00 90.31 79 VAL A N 1
ATOM 608 C CA . VAL A 1 79 ? 8.151 13.170 2.241 1.00 90.31 79 VAL A CA 1
ATOM 609 C C . VAL A 1 79 ? 8.457 13.444 0.773 1.00 90.31 79 VAL A C 1
ATOM 611 O O . VAL A 1 79 ? 8.871 14.544 0.415 1.00 90.31 79 VAL A O 1
ATOM 614 N N . THR A 1 80 ? 8.215 12.451 -0.073 1.00 84.88 80 THR A N 1
ATOM 615 C CA . THR A 1 80 ? 8.436 12.506 -1.524 1.00 84.88 80 THR A CA 1
ATOM 616 C C . THR A 1 80 ? 7.132 12.697 -2.292 1.00 84.88 80 THR A C 1
ATOM 618 O O . THR A 1 80 ? 7.130 13.306 -3.360 1.00 84.88 80 THR A O 1
ATOM 621 N N . LYS A 1 81 ? 6.003 12.243 -1.734 1.00 85.06 81 LYS A N 1
ATOM 622 C CA . LYS A 1 81 ? 4.662 12.431 -2.301 1.00 85.06 81 LYS A CA 1
ATOM 623 C C . LYS A 1 81 ? 3.618 12.528 -1.186 1.00 85.06 81 LYS A C 1
ATOM 625 O O . LYS A 1 81 ? 3.732 11.835 -0.179 1.00 85.06 81 LYS A O 1
ATOM 630 N N . SER A 1 82 ? 2.599 13.369 -1.356 1.00 88.88 82 SER A N 1
ATOM 631 C CA . SER A 1 82 ? 1.450 13.452 -0.444 1.00 88.88 82 SER A CA 1
ATOM 632 C C . SER A 1 82 ? 0.165 13.688 -1.226 1.00 88.88 82 SER A C 1
ATOM 634 O O . SER A 1 82 ? 0.154 14.487 -2.161 1.00 88.88 82 SER A O 1
ATOM 636 N N . GLU A 1 83 ? -0.908 13.013 -0.836 1.00 88.25 83 GLU A N 1
ATOM 637 C CA . GLU A 1 83 ? -2.235 13.138 -1.436 1.00 88.25 83 GLU A CA 1
ATOM 638 C C . GLU A 1 83 ? -3.292 13.148 -0.334 1.00 88.25 83 GLU A C 1
ATOM 640 O O . GLU A 1 83 ? -3.215 12.359 0.606 1.00 88.25 83 GLU A O 1
ATOM 645 N N . PHE A 1 84 ? -4.297 14.013 -0.456 1.00 91.00 84 PHE A N 1
ATOM 646 C CA . PHE A 1 84 ? -5.458 14.025 0.431 1.00 91.00 84 PHE A CA 1
ATOM 647 C C . PHE A 1 84 ? -6.715 13.694 -0.364 1.00 91.00 84 PHE A C 1
ATOM 649 O O . PHE A 1 84 ? -6.901 14.206 -1.468 1.00 91.00 84 PHE A O 1
ATOM 656 N N . LYS A 1 85 ? -7.566 12.847 0.211 1.00 87.00 85 LYS A N 1
ATOM 657 C CA . LYS A 1 85 ? -8.845 12.443 -0.369 1.00 87.00 85 LYS A CA 1
ATOM 658 C C . LYS A 1 85 ? -9.931 12.606 0.678 1.00 87.00 85 LYS A C 1
ATOM 660 O O . LYS A 1 85 ? -9.769 12.146 1.808 1.00 87.00 85 LYS A O 1
ATOM 665 N N . GLU A 1 86 ? -11.009 13.284 0.303 1.00 91.56 86 GLU A N 1
ATOM 666 C CA . GLU A 1 86 ? -12.198 13.410 1.144 1.00 91.56 86 GLU A CA 1
ATOM 667 C C . GLU A 1 86 ? -12.993 12.106 1.129 1.00 91.56 86 GLU A C 1
ATOM 669 O O . GLU A 1 86 ? -12.935 11.350 0.160 1.00 91.56 86 GLU A O 1
ATOM 674 N N . PHE A 1 87 ? -13.709 11.835 2.218 1.00 86.31 87 PHE A N 1
ATOM 675 C CA . PHE A 1 87 ? -14.625 10.702 2.257 1.00 86.31 87 PHE A CA 1
ATOM 676 C C . PHE A 1 87 ? -15.908 10.972 1.483 1.00 86.31 87 PHE A C 1
ATOM 678 O O . PHE A 1 87 ? -16.437 12.084 1.488 1.00 86.31 87 PHE A O 1
ATOM 685 N N . GLU A 1 88 ? -16.448 9.911 0.895 1.00 77.88 88 GLU A N 1
ATOM 686 C CA . GLU A 1 88 ? -17.781 9.903 0.319 1.00 77.88 88 GLU A CA 1
ATOM 687 C C . GLU A 1 88 ? -18.748 9.260 1.318 1.00 77.88 88 GLU A C 1
ATOM 689 O O . GLU A 1 88 ? -18.635 8.087 1.662 1.00 77.88 88 GLU A O 1
ATOM 694 N N . ASN A 1 89 ? -19.763 10.002 1.765 1.00 79.19 89 ASN A N 1
ATOM 695 C CA . ASN A 1 89 ? -20.779 9.516 2.710 1.00 79.19 89 ASN A CA 1
ATOM 696 C C . ASN A 1 89 ? -20.211 9.184 4.112 1.00 79.19 89 ASN A C 1
ATOM 698 O O . ASN A 1 89 ? -19.458 9.969 4.680 1.00 79.19 89 ASN A O 1
ATOM 702 N N . ASN A 1 90 ? -20.641 8.068 4.710 1.00 85.00 90 ASN A N 1
ATOM 703 C CA . ASN A 1 90 ? -20.429 7.674 6.109 1.00 85.00 90 ASN A CA 1
ATOM 704 C C . ASN A 1 90 ? -19.251 6.695 6.312 1.00 85.00 90 ASN A C 1
ATOM 706 O O . ASN A 1 90 ? -19.270 5.846 7.210 1.00 85.00 90 ASN A O 1
ATOM 710 N N . GLU A 1 91 ? -18.246 6.759 5.438 1.00 88.44 91 GLU A N 1
ATOM 711 C CA . GLU A 1 91 ? -17.104 5.832 5.421 1.00 88.44 91 GLU A CA 1
ATOM 712 C C . GLU A 1 91 ? -16.294 5.868 6.713 1.00 88.44 91 GLU A C 1
ATOM 714 O O . GLU A 1 91 ? -15.823 4.834 7.195 1.00 88.44 91 GLU A O 1
ATOM 719 N N . PHE A 1 92 ? -16.153 7.055 7.303 1.00 91.44 92 PHE A N 1
ATOM 720 C CA . PHE A 1 92 ? -15.434 7.191 8.555 1.00 91.44 92 PHE A CA 1
ATOM 721 C C . PHE A 1 92 ? -16.157 6.470 9.691 1.00 91.44 92 PHE A C 1
ATOM 723 O O . PHE A 1 92 ? -15.533 5.686 10.404 1.00 91.44 92 PHE A O 1
ATOM 730 N N . GLU A 1 93 ? -17.472 6.666 9.841 1.00 90.06 93 GLU A N 1
ATOM 731 C CA . GLU A 1 93 ? -18.247 5.978 10.874 1.00 90.06 93 GLU A CA 1
ATOM 732 C C . GLU A 1 93 ? -18.243 4.457 10.682 1.00 90.06 93 GLU A C 1
ATOM 734 O O . GLU A 1 93 ? -18.253 3.711 11.664 1.00 90.06 93 GLU A O 1
ATOM 739 N N . GLU A 1 94 ? -18.210 3.979 9.436 1.00 90.31 94 GLU A N 1
ATOM 740 C CA . GLU A 1 94 ? -18.068 2.553 9.131 1.00 90.31 94 GLU A CA 1
ATOM 741 C C . GLU A 1 94 ? -16.712 1.996 9.568 1.00 90.31 94 GLU A C 1
ATOM 743 O O . GLU A 1 94 ? -16.672 0.911 10.155 1.00 90.31 94 GLU A O 1
ATOM 748 N N . LEU A 1 95 ? -15.618 2.742 9.378 1.00 91.50 95 LEU A N 1
ATOM 749 C CA . LEU A 1 95 ? -14.308 2.362 9.916 1.00 91.50 95 LEU A CA 1
ATOM 750 C C . LEU A 1 95 ? -14.311 2.315 11.436 1.00 91.50 95 LEU A C 1
ATOM 752 O O . LEU A 1 95 ? -13.812 1.348 12.006 1.00 91.50 95 LEU A O 1
ATOM 756 N N . ILE A 1 96 ? -14.891 3.314 12.102 1.00 94.06 96 ILE A N 1
ATOM 757 C CA . ILE A 1 96 ? -14.958 3.325 13.568 1.00 94.06 96 ILE A CA 1
ATOM 758 C C . ILE A 1 96 ? -15.681 2.070 14.067 1.00 94.06 96 ILE A C 1
ATOM 760 O O . ILE A 1 96 ? -15.143 1.323 14.886 1.00 94.06 96 ILE A O 1
ATOM 764 N N . LYS A 1 97 ? -16.853 1.768 13.492 1.00 92.19 97 LYS A N 1
ATOM 765 C CA . LYS A 1 97 ? -17.614 0.552 13.815 1.00 92.19 97 LYS A CA 1
ATOM 766 C C . LYS A 1 97 ? -16.825 -0.717 13.524 1.00 92.19 97 LYS A C 1
ATOM 768 O O . LYS A 1 97 ? -16.897 -1.658 14.305 1.00 92.19 97 LYS A O 1
ATOM 773 N N . LEU A 1 98 ? -16.080 -0.771 12.421 1.00 92.75 98 LEU A N 1
ATOM 774 C CA . LEU A 1 98 ? -15.248 -1.924 12.085 1.00 92.75 98 LEU A CA 1
ATOM 775 C C . LEU A 1 98 ? -14.191 -2.176 13.166 1.00 92.75 98 LEU A C 1
ATOM 777 O O . LEU A 1 98 ? -14.040 -3.314 13.606 1.00 92.75 98 LEU A O 1
ATOM 781 N N . PHE A 1 99 ? -13.477 -1.141 13.605 1.00 96.12 99 PHE A N 1
ATOM 782 C CA . PHE A 1 99 ? -12.455 -1.278 14.643 1.00 96.12 99 PHE A CA 1
ATOM 783 C C . PHE A 1 99 ? -13.059 -1.658 16.000 1.00 96.12 99 PHE A C 1
ATOM 785 O O . PHE A 1 99 ? -12.539 -2.556 16.668 1.00 96.12 99 PHE A O 1
ATOM 792 N N . ASP A 1 100 ? -14.172 -1.026 16.376 1.00 94.38 100 ASP A N 1
ATOM 793 C CA . ASP A 1 100 ? -14.864 -1.304 17.635 1.00 94.38 100 ASP A CA 1
ATOM 794 C C . ASP A 1 100 ? -15.444 -2.733 17.650 1.00 94.38 100 ASP A C 1
ATOM 796 O O . ASP A 1 100 ? -15.201 -3.487 18.591 1.00 94.38 100 ASP A O 1
ATOM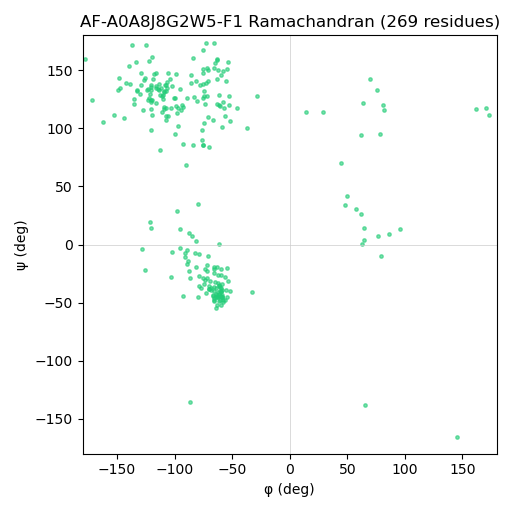 800 N N . ASN A 1 101 ? -16.106 -3.173 16.572 1.00 94.56 101 ASN A N 1
ATOM 801 C CA . ASN A 1 101 ? -16.683 -4.523 16.459 1.00 94.56 101 ASN A CA 1
ATOM 802 C C . ASN A 1 101 ? -15.628 -5.641 16.448 1.00 94.56 101 ASN A C 1
ATOM 804 O O . ASN A 1 101 ? -15.936 -6.780 16.794 1.00 94.56 101 ASN A O 1
ATOM 808 N N . ASN A 1 102 ? -14.395 -5.333 16.038 1.00 93.75 102 ASN A N 1
ATOM 809 C CA . ASN A 1 102 ? -13.268 -6.269 16.072 1.00 93.75 102 ASN A CA 1
ATOM 810 C C . ASN A 1 102 ? -12.407 -6.104 17.343 1.00 93.75 102 ASN A C 1
ATOM 812 O O . ASN A 1 102 ? -11.304 -6.643 17.403 1.00 93.75 102 ASN A O 1
ATOM 816 N N . ASN A 1 103 ? -12.902 -5.380 18.358 1.00 95.19 103 ASN A N 1
ATOM 817 C CA . ASN A 1 103 ? -12.272 -5.188 19.670 1.00 95.19 103 ASN A CA 1
ATOM 818 C C . ASN A 1 103 ? -10.797 -4.758 19.597 1.00 95.19 103 ASN A C 1
ATOM 820 O O . ASN A 1 103 ? -9.965 -5.244 20.370 1.00 95.19 103 ASN A O 1
ATOM 824 N N . PHE A 1 104 ? -10.461 -3.849 18.675 1.00 96.31 104 PHE A N 1
ATOM 825 C CA . PHE A 1 104 ? -9.071 -3.517 18.346 1.00 96.31 104 PHE A CA 1
ATOM 826 C C . PHE A 1 104 ? -8.200 -3.159 19.562 1.00 96.31 104 PHE A C 1
ATOM 828 O O . PHE A 1 104 ? -7.051 -3.587 19.654 1.00 96.31 104 PHE A O 1
ATOM 835 N N . GLU A 1 105 ? -8.745 -2.411 20.524 1.00 95.94 105 GLU A N 1
ATOM 836 C CA . GLU A 1 105 ? -8.025 -1.984 21.733 1.00 95.94 105 GLU A CA 1
ATOM 837 C C . GLU A 1 105 ? -7.517 -3.164 22.584 1.00 95.94 105 GLU A C 1
ATOM 839 O O . GLU A 1 105 ? -6.496 -3.052 23.270 1.00 95.94 105 GLU A O 1
ATOM 844 N N . THR A 1 106 ? -8.190 -4.316 22.491 1.00 96.12 106 THR A N 1
ATOM 845 C CA . THR A 1 106 ? -7.872 -5.543 23.238 1.00 96.12 106 THR A CA 1
ATOM 846 C C . THR A 1 106 ? -6.910 -6.480 22.509 1.00 96.12 106 THR A C 1
ATOM 848 O O . THR A 1 106 ? -6.404 -7.421 23.119 1.00 96.12 106 THR A O 1
ATOM 851 N N . LEU A 1 107 ? -6.636 -6.228 21.225 1.00 95.50 107 LEU A N 1
ATOM 852 C CA . LEU A 1 107 ? -5.758 -7.068 20.416 1.00 95.50 107 LEU A CA 1
ATOM 853 C C . LEU A 1 107 ? -4.312 -7.037 20.932 1.00 95.50 107 LEU A C 1
ATOM 855 O O . LEU A 1 107 ? -3.858 -6.088 21.591 1.00 95.50 107 LEU A O 1
ATOM 859 N N . GLU A 1 108 ? -3.564 -8.090 20.613 1.00 96.56 108 GLU A N 1
ATOM 860 C CA . GLU A 1 108 ? -2.136 -8.163 20.907 1.00 96.56 108 GLU A CA 1
ATOM 861 C C . GLU A 1 108 ? -1.390 -7.049 20.162 1.00 96.56 108 GLU A C 1
ATOM 863 O O . GLU A 1 108 ? -1.803 -6.582 19.101 1.00 96.56 108 GLU A O 1
ATOM 868 N N . SER A 1 109 ? -0.286 -6.571 20.733 1.00 95.94 109 SER A N 1
ATOM 869 C CA . SER A 1 109 ? 0.489 -5.480 20.129 1.00 95.94 109 SER A CA 1
ATOM 870 C C . SER A 1 109 ? 1.254 -5.903 18.875 1.00 95.94 109 SER A C 1
ATOM 872 O O . SER A 1 109 ? 1.694 -5.039 18.117 1.00 95.94 109 SER A O 1
ATOM 874 N N . GLU A 1 110 ? 1.452 -7.203 18.659 1.00 96.00 110 GLU A N 1
ATOM 875 C CA . GLU A 1 110 ? 2.287 -7.718 17.581 1.00 96.00 110 GLU A CA 1
ATOM 876 C C . GLU A 1 110 ? 1.764 -9.052 17.042 1.00 96.00 110 GLU A C 1
ATOM 878 O O . GLU A 1 110 ? 1.462 -9.963 17.806 1.00 96.00 110 GLU A O 1
ATOM 883 N N . TYR A 1 111 ? 1.717 -9.175 15.716 1.00 90.56 111 TYR A N 1
ATOM 884 C CA . TYR A 1 111 ? 1.310 -10.373 14.993 1.00 90.56 111 TYR A CA 1
ATOM 885 C C . TYR A 1 111 ? 2.380 -10.755 13.974 1.00 90.56 111 TYR A C 1
ATOM 887 O O . TYR A 1 111 ? 2.634 -10.023 13.016 1.00 90.56 111 TYR A O 1
ATOM 895 N N . ASN A 1 112 ? 2.986 -11.926 14.173 1.00 87.12 112 ASN A N 1
ATOM 896 C CA . ASN A 1 112 ? 4.021 -12.473 13.302 1.00 87.12 112 ASN A CA 1
ATOM 897 C C . ASN A 1 112 ? 3.457 -13.642 12.484 1.00 87.12 112 ASN A C 1
ATOM 899 O O . ASN A 1 112 ? 3.211 -14.733 13.003 1.00 87.12 112 ASN A O 1
ATOM 903 N N . SER A 1 113 ? 3.246 -13.407 11.193 1.00 72.88 113 SER A N 1
ATOM 904 C CA . SER A 1 113 ? 2.783 -14.404 10.235 1.00 72.88 113 SER A CA 1
ATOM 905 C C . SER A 1 113 ? 3.961 -15.203 9.671 1.00 72.88 113 SER A C 1
ATOM 907 O O . SER A 1 113 ? 5.051 -14.678 9.459 1.00 72.88 113 SER A O 1
ATOM 909 N N . LYS A 1 114 ? 3.736 -16.492 9.388 1.00 68.94 114 LYS A N 1
ATOM 910 C CA . LYS A 1 114 ? 4.709 -17.355 8.692 1.00 68.94 114 LYS A CA 1
ATOM 911 C C . LYS A 1 114 ? 4.607 -17.233 7.170 1.00 68.94 114 LYS A C 1
ATOM 913 O O . LYS A 1 114 ? 5.214 -18.028 6.451 1.00 68.94 114 LYS A O 1
ATOM 918 N N . ALA A 1 115 ? 3.800 -16.298 6.675 1.00 64.75 115 ALA A N 1
ATOM 919 C CA . ALA A 1 115 ? 3.633 -16.072 5.254 1.00 64.75 115 ALA A CA 1
ATOM 920 C C . ALA A 1 115 ? 4.980 -15.673 4.638 1.00 64.75 115 ALA A C 1
ATOM 922 O O . ALA A 1 115 ? 5.580 -14.674 5.023 1.00 64.75 115 ALA A O 1
ATOM 923 N N . ASN A 1 116 ? 5.447 -16.469 3.678 1.00 58.53 116 ASN A N 1
ATOM 924 C CA . ASN A 1 116 ? 6.629 -16.158 2.891 1.00 58.53 116 ASN A CA 1
ATOM 925 C C . ASN A 1 116 ? 6.175 -15.424 1.630 1.00 58.53 116 ASN A C 1
ATOM 927 O O . ASN A 1 116 ? 5.855 -16.050 0.620 1.00 58.53 116 ASN A O 1
ATOM 931 N N . VAL A 1 117 ? 6.035 -14.109 1.743 1.00 59.41 117 VAL A N 1
ATOM 932 C CA . VAL A 1 117 ? 5.622 -13.236 0.646 1.00 59.41 117 VAL A CA 1
ATOM 933 C C . VAL A 1 117 ? 6.754 -12.234 0.458 1.00 59.41 117 VAL A C 1
ATOM 935 O O . VAL A 1 117 ? 7.166 -11.586 1.419 1.00 59.41 117 VAL A O 1
ATOM 938 N N . ALA A 1 118 ? 7.310 -12.181 -0.752 1.00 48.88 118 ALA A N 1
ATOM 939 C CA . ALA A 1 118 ? 8.296 -11.169 -1.111 1.00 48.88 118 ALA A CA 1
ATOM 940 C C . ALA A 1 118 ? 7.634 -9.779 -1.104 1.00 48.88 118 ALA A C 1
ATOM 942 O O . ALA A 1 118 ? 6.424 -9.676 -1.302 1.00 48.88 118 ALA A O 1
ATOM 943 N N . ASP A 1 119 ? 8.417 -8.733 -0.839 1.00 54.16 119 ASP A N 1
ATOM 944 C CA . ASP A 1 119 ? 7.990 -7.332 -1.003 1.00 54.16 119 ASP A CA 1
ATOM 945 C C . ASP A 1 119 ? 6.801 -6.892 -0.127 1.00 54.16 119 ASP A C 1
ATOM 947 O O . ASP A 1 119 ? 6.074 -5.951 -0.438 1.00 54.16 119 ASP A O 1
ATOM 951 N N . VAL A 1 120 ? 6.615 -7.551 1.019 1.00 62.59 120 VAL A N 1
ATOM 952 C CA . VAL A 1 120 ? 5.748 -7.076 2.104 1.00 62.59 120 VAL A CA 1
ATOM 953 C C . VAL A 1 120 ? 6.577 -6.881 3.361 1.00 62.59 120 VAL A C 1
ATOM 955 O O . VAL A 1 120 ? 7.064 -7.834 3.968 1.00 62.59 120 VAL A O 1
ATOM 958 N N . GLY A 1 121 ? 6.739 -5.625 3.766 1.00 75.12 121 GLY A N 1
ATOM 959 C CA . GLY A 1 121 ? 7.335 -5.300 5.053 1.00 75.12 121 GLY A CA 1
ATOM 960 C C . GLY A 1 121 ? 6.288 -5.281 6.159 1.00 75.12 121 GLY A C 1
ATOM 961 O O . GLY A 1 121 ? 5.460 -6.184 6.280 1.00 75.12 121 GLY A O 1
ATOM 962 N N . GLU A 1 122 ? 6.345 -4.267 7.010 1.00 87.81 122 GLU A N 1
ATOM 963 C CA . GLU A 1 122 ? 5.575 -4.225 8.250 1.00 87.81 122 GLU A CA 1
ATOM 964 C C . GLU A 1 122 ? 4.410 -3.246 8.138 1.00 87.81 122 GLU A C 1
ATOM 966 O O . GLU A 1 122 ? 4.511 -2.214 7.472 1.00 87.81 122 GLU A O 1
ATOM 971 N N . GLY A 1 123 ? 3.312 -3.553 8.828 1.00 90.62 123 GLY A N 1
ATOM 972 C CA . GLY A 1 123 ? 2.180 -2.647 8.965 1.00 90.62 123 GLY A CA 1
ATOM 973 C C . GLY A 1 123 ? 1.932 -2.301 10.420 1.00 90.62 123 GLY A C 1
ATOM 974 O O . GLY A 1 123 ? 1.734 -3.191 11.243 1.00 90.62 123 GLY A O 1
ATOM 975 N N . LEU A 1 124 ? 1.920 -1.010 10.724 1.00 95.44 124 LEU A N 1
ATOM 976 C CA . LEU A 1 124 ? 1.579 -0.458 12.026 1.00 95.44 124 LEU A CA 1
ATOM 977 C C . LEU A 1 124 ? 0.225 0.239 11.915 1.00 95.44 124 LEU A C 1
ATOM 979 O O . LEU A 1 124 ? 0.093 1.217 11.179 1.00 95.44 124 LEU A O 1
ATOM 983 N N . ILE A 1 125 ? -0.765 -0.264 12.646 1.00 96.88 125 ILE A N 1
ATOM 984 C CA . ILE A 1 125 ? -2.100 0.335 12.720 1.00 96.88 125 ILE A CA 1
ATOM 985 C C . ILE A 1 125 ? -2.263 0.946 14.107 1.00 96.88 125 ILE A C 1
ATOM 987 O O . ILE A 1 125 ? -2.009 0.266 15.100 1.00 96.88 125 ILE A O 1
ATOM 991 N N . THR A 1 126 ? -2.719 2.196 14.180 1.00 97.38 126 THR A N 1
ATOM 992 C CA . THR A 1 126 ? -3.053 2.872 15.439 1.00 97.38 126 THR A CA 1
ATOM 993 C C . THR A 1 126 ? -4.492 3.357 15.421 1.00 97.38 126 THR A C 1
ATOM 995 O O . THR A 1 126 ? -4.927 3.988 14.457 1.00 97.38 126 THR A O 1
ATOM 998 N N . TYR A 1 127 ? -5.209 3.092 16.509 1.00 96.81 127 TYR A N 1
ATOM 999 C CA . TYR A 1 127 ? -6.593 3.492 16.731 1.00 96.81 127 TYR A CA 1
ATOM 1000 C C . TYR A 1 127 ? -6.839 3.711 18.227 1.00 96.81 127 TYR A C 1
ATOM 1002 O O . TYR A 1 127 ? -6.398 2.900 19.039 1.00 96.81 127 TYR A O 1
ATOM 1010 N N . LYS A 1 128 ? -7.489 4.826 18.600 1.00 94.31 128 LYS A N 1
ATOM 1011 C CA . LYS A 1 128 ? -7.739 5.226 20.006 1.00 94.31 128 LYS A CA 1
ATOM 1012 C C . LYS A 1 128 ? -6.491 5.137 20.911 1.00 94.31 128 LYS A C 1
ATOM 1014 O O . LYS A 1 128 ? -6.560 4.793 22.083 1.00 94.31 128 LYS A O 1
ATOM 1019 N N . GLY A 1 129 ? -5.312 5.422 20.353 1.00 92.44 129 GLY A N 1
ATOM 1020 C CA . GLY A 1 129 ? -4.029 5.350 21.066 1.00 92.44 129 GLY A CA 1
ATOM 1021 C C . GLY A 1 129 ? -3.439 3.941 21.224 1.00 92.44 129 GLY A C 1
ATOM 1022 O O . GLY A 1 129 ? -2.266 3.823 21.576 1.00 92.44 129 GLY A O 1
ATOM 1023 N N . LYS A 1 130 ? -4.186 2.874 20.910 1.00 96.19 130 LYS A N 1
ATOM 1024 C CA . LYS A 1 130 ? -3.643 1.516 20.786 1.00 96.19 130 LYS A CA 1
ATOM 1025 C C . LYS A 1 130 ? -2.936 1.370 19.445 1.00 96.19 130 LYS A C 1
ATOM 1027 O O . LYS A 1 130 ? -3.480 1.771 18.421 1.00 96.19 130 LYS A O 1
ATOM 1032 N N . SER A 1 131 ? -1.773 0.724 19.447 1.00 97.44 131 SER A N 1
ATOM 1033 C CA . SER A 1 131 ? -1.063 0.326 18.231 1.00 97.44 131 SER A CA 1
ATOM 1034 C C . SER A 1 131 ? -0.897 -1.187 18.147 1.00 97.44 131 SER A C 1
ATOM 1036 O O . SER A 1 131 ? -0.617 -1.834 19.161 1.00 97.44 131 SER A O 1
ATOM 1038 N N . ILE A 1 132 ? -1.016 -1.726 16.935 1.00 97.00 132 ILE A N 1
ATOM 1039 C CA . ILE A 1 132 ? -0.670 -3.111 16.606 1.00 97.00 132 ILE A CA 1
ATOM 1040 C C . ILE A 1 132 ? 0.315 -3.145 15.440 1.00 97.00 132 ILE A C 1
ATOM 1042 O O . ILE A 1 132 ? 0.207 -2.350 14.505 1.00 97.00 132 ILE A O 1
ATOM 1046 N N . THR A 1 133 ? 1.251 -4.085 15.483 1.00 96.00 13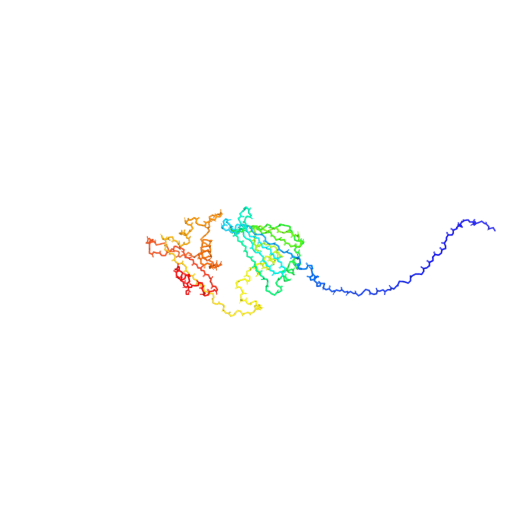3 THR A N 1
ATOM 1047 C CA . THR A 1 133 ? 2.233 -4.316 14.419 1.00 96.00 133 THR A CA 1
ATOM 1048 C C . THR A 1 133 ? 1.983 -5.670 13.771 1.00 96.00 133 THR A C 1
ATOM 1050 O O . THR A 1 133 ? 1.810 -6.663 14.470 1.00 96.00 133 THR A O 1
ATOM 1053 N N . ILE A 1 134 ? 1.968 -5.729 12.444 1.00 90.62 134 ILE A N 1
ATOM 1054 C CA . ILE A 1 134 ? 1.708 -6.946 11.668 1.00 90.62 134 ILE A CA 1
ATOM 1055 C C . ILE A 1 134 ? 2.898 -7.190 10.738 1.00 90.62 134 ILE A C 1
ATOM 1057 O O . ILE A 1 134 ? 3.257 -6.308 9.952 1.00 90.62 134 ILE A O 1
ATOM 1061 N N . LYS A 1 135 ? 3.506 -8.378 10.833 1.00 87.75 135 LYS A N 1
ATOM 1062 C CA . LYS A 1 135 ? 4.740 -8.739 10.121 1.00 87.75 135 LYS A CA 1
ATOM 1063 C C . LYS A 1 135 ? 4.650 -10.138 9.487 1.00 87.75 135 LYS A C 1
ATOM 1065 O O . LYS A 1 135 ? 4.488 -11.110 10.224 1.00 87.75 135 LYS A O 1
ATOM 1070 N N . PRO A 1 136 ? 4.794 -10.282 8.158 1.00 80.31 136 PRO A N 1
ATOM 1071 C CA . PRO A 1 136 ? 4.621 -9.225 7.157 1.00 80.31 136 PRO A CA 1
ATOM 1072 C C . PRO A 1 136 ? 3.176 -8.688 7.132 1.00 80.31 136 PRO A C 1
ATOM 1074 O O . PRO A 1 136 ? 2.253 -9.373 7.579 1.00 80.31 136 PRO A O 1
ATOM 1077 N N . TYR A 1 137 ? 2.958 -7.484 6.592 1.00 82.25 137 TYR A N 1
ATOM 1078 C CA . TYR A 1 137 ? 1.623 -6.890 6.430 1.00 82.25 137 TYR A CA 1
ATOM 1079 C C . TYR A 1 137 ? 0.810 -7.615 5.349 1.00 82.25 137 TYR A C 1
ATOM 1081 O O . TYR A 1 137 ? 0.756 -7.210 4.191 1.00 82.25 137 TYR A O 1
ATOM 1089 N N . VAL A 1 138 ? 0.171 -8.717 5.735 1.00 75.69 138 VAL A N 1
ATOM 1090 C CA . VAL A 1 138 ? -0.658 -9.547 4.854 1.00 75.69 138 VAL A CA 1
ATOM 1091 C C . VAL A 1 138 ? -1.986 -9.887 5.518 1.00 75.69 138 VAL A C 1
ATOM 1093 O O . VAL A 1 138 ? -2.103 -9.923 6.737 1.00 75.69 138 VAL A O 1
ATOM 1096 N N . THR A 1 139 ? -3.008 -10.204 4.732 1.00 72.56 139 THR A N 1
ATOM 1097 C CA . THR A 1 139 ? -4.286 -10.703 5.270 1.00 72.56 139 THR A CA 1
ATOM 1098 C C . THR A 1 139 ? -4.204 -12.188 5.637 1.00 72.56 139 THR A C 1
ATOM 1100 O O . THR A 1 139 ? -4.790 -12.645 6.621 1.00 72.56 139 THR A O 1
ATOM 1103 N N . LYS A 1 140 ? -3.458 -12.982 4.860 1.00 68.75 140 LYS A N 1
ATOM 1104 C CA . LYS A 1 140 ? -3.347 -14.434 5.057 1.00 68.75 140 LYS A CA 1
ATOM 1105 C C . LYS A 1 140 ? -2.706 -14.761 6.409 1.00 68.75 140 LYS A C 1
ATOM 1107 O O . LYS A 1 140 ? -1.767 -14.107 6.843 1.00 68.75 140 LYS A O 1
ATOM 1112 N N . GLN A 1 141 ? -3.202 -15.825 7.042 1.00 70.00 141 GLN A N 1
ATOM 1113 C CA . GLN A 1 141 ? -2.672 -16.389 8.297 1.00 70.00 141 GLN A CA 1
ATOM 1114 C C . GLN A 1 141 ? -2.774 -15.488 9.545 1.00 70.00 141 GLN A C 1
ATOM 1116 O O . GLN A 1 141 ? -2.371 -15.921 10.618 1.00 70.00 141 GLN A O 1
ATOM 1121 N N . ASN A 1 142 ? -3.388 -14.307 9.441 1.00 78.56 142 ASN A N 1
ATOM 1122 C CA . ASN A 1 142 ? -3.744 -13.485 10.597 1.00 78.56 142 ASN A CA 1
ATOM 1123 C C . ASN A 1 142 ? -5.088 -13.904 11.237 1.00 78.56 142 ASN A C 1
ATOM 1125 O O . ASN A 1 142 ? -5.902 -14.567 10.571 1.00 78.56 142 ASN A O 1
ATOM 1129 N N . PRO A 1 143 ? -5.344 -13.527 12.507 1.00 86.25 143 PRO A N 1
ATOM 1130 C CA . PRO A 1 143 ? -6.656 -13.666 13.144 1.00 86.25 143 PRO A CA 1
ATOM 1131 C C . PRO A 1 143 ? -7.777 -13.009 12.331 1.00 86.25 143 PRO A C 1
ATOM 1133 O O . PRO A 1 143 ? -7.525 -12.136 11.493 1.00 86.25 143 PRO A O 1
ATOM 1136 N N . VAL A 1 144 ? -9.019 -13.451 12.541 1.00 82.12 144 VAL A N 1
ATOM 1137 C CA . VAL A 1 144 ? -10.178 -12.970 11.767 1.00 82.12 144 VAL A CA 1
ATOM 1138 C C . VAL A 1 144 ? -10.396 -11.469 11.961 1.00 82.12 144 VAL A C 1
ATOM 1140 O O . VAL A 1 144 ? -10.676 -10.758 11.001 1.00 82.12 144 VAL A O 1
ATOM 1143 N N . GLU A 1 145 ? -10.143 -10.978 13.166 1.00 89.69 145 GLU A N 1
ATOM 1144 C CA . GLU A 1 145 ? -10.245 -9.580 13.564 1.00 89.69 145 GLU A CA 1
ATOM 1145 C C . GLU A 1 145 ? -9.276 -8.713 12.752 1.00 89.69 145 GLU A C 1
ATOM 1147 O O . GLU A 1 145 ? -9.662 -7.725 12.129 1.00 89.69 145 GLU A O 1
ATOM 1152 N N . ILE A 1 146 ? -8.015 -9.146 12.672 1.00 86.94 146 ILE A N 1
ATOM 1153 C CA . ILE A 1 146 ? -6.966 -8.472 11.901 1.00 86.94 146 ILE A CA 1
ATOM 1154 C C . ILE A 1 146 ? -7.287 -8.484 10.407 1.00 86.94 146 ILE A C 1
ATOM 1156 O O . ILE A 1 146 ? -7.142 -7.464 9.735 1.00 86.94 146 ILE A O 1
ATOM 1160 N N . LYS A 1 147 ? -7.764 -9.617 9.879 1.00 83.88 147 LYS A N 1
ATOM 1161 C CA . LYS A 1 147 ? -8.190 -9.726 8.476 1.00 83.88 147 LYS A CA 1
ATOM 1162 C C . LYS A 1 147 ? -9.293 -8.731 8.142 1.00 83.88 147 LYS A C 1
ATOM 1164 O O . LYS A 1 147 ? -9.186 -8.040 7.134 1.00 83.88 147 LYS A O 1
ATOM 1169 N N . ASN A 1 148 ? -10.319 -8.646 8.985 1.00 83.12 148 ASN A N 1
ATOM 1170 C CA . ASN A 1 148 ? -11.442 -7.735 8.788 1.00 83.12 148 ASN A CA 1
ATOM 1171 C C . ASN A 1 148 ? -10.974 -6.278 8.754 1.00 83.12 148 ASN A C 1
ATOM 1173 O O . ASN A 1 148 ? -11.373 -5.530 7.865 1.00 83.12 148 ASN A O 1
ATOM 1177 N N . ILE A 1 149 ? -10.086 -5.899 9.675 1.00 91.12 149 ILE A N 1
ATOM 1178 C CA . ILE A 1 149 ? -9.543 -4.540 9.758 1.00 91.12 149 ILE A CA 1
ATOM 1179 C C . ILE A 1 149 ? -8.690 -4.201 8.535 1.00 91.12 149 ILE A C 1
ATOM 1181 O O . ILE A 1 149 ? -8.910 -3.161 7.919 1.00 91.12 149 ILE A O 1
ATOM 1185 N N . ILE A 1 150 ? -7.756 -5.075 8.140 1.00 84.06 150 ILE A N 1
ATOM 1186 C CA . ILE A 1 150 ? -6.938 -4.857 6.936 1.00 84.06 150 ILE A CA 1
ATOM 1187 C C . ILE A 1 150 ? -7.835 -4.734 5.697 1.00 84.06 150 ILE A C 1
ATOM 1189 O O . ILE A 1 150 ? -7.645 -3.825 4.894 1.00 84.06 150 ILE A O 1
ATOM 1193 N N . ASN A 1 151 ? -8.830 -5.612 5.547 1.00 81.19 151 ASN A N 1
ATOM 1194 C CA . ASN A 1 151 ? -9.744 -5.581 4.406 1.00 81.19 151 ASN A CA 1
ATOM 1195 C C . ASN A 1 151 ? -10.578 -4.298 4.367 1.00 81.19 151 ASN A C 1
ATOM 1197 O O . ASN A 1 151 ? -10.717 -3.707 3.302 1.00 81.19 151 ASN A O 1
ATOM 1201 N N . GLY A 1 152 ? -11.113 -3.847 5.504 1.00 83.38 152 GLY A N 1
ATOM 1202 C CA . GLY A 1 152 ? -11.898 -2.614 5.557 1.00 83.38 152 GLY A CA 1
ATOM 1203 C C . GLY A 1 152 ? -11.063 -1.361 5.302 1.00 83.38 152 GLY A C 1
ATOM 1204 O O . GLY A 1 152 ? -11.512 -0.470 4.585 1.00 83.38 152 GLY A O 1
ATOM 1205 N N . LEU A 1 153 ? -9.823 -1.324 5.803 1.00 86.88 153 LEU A N 1
ATOM 1206 C CA . LEU A 1 153 ? -8.867 -0.279 5.437 1.00 86.88 153 LEU A CA 1
ATOM 1207 C C . LEU A 1 153 ? -8.606 -0.300 3.928 1.00 86.88 153 LEU A C 1
ATOM 1209 O O . LEU A 1 153 ? -8.788 0.717 3.272 1.00 86.88 153 LEU A O 1
ATOM 1213 N N . ASN A 1 154 ? -8.256 -1.453 3.354 1.00 81.81 154 ASN A N 1
ATOM 1214 C CA . ASN A 1 154 ? -8.000 -1.565 1.917 1.00 81.81 154 ASN A CA 1
ATOM 1215 C C . ASN A 1 154 ? -9.219 -1.169 1.076 1.00 81.81 154 ASN A C 1
ATOM 1217 O O . ASN A 1 154 ? -9.050 -0.457 0.097 1.00 81.81 154 ASN A O 1
ATOM 1221 N N . LYS A 1 155 ? -10.438 -1.554 1.473 1.00 80.12 155 LYS A N 1
ATOM 1222 C CA . LYS A 1 155 ? -11.677 -1.172 0.778 1.00 80.12 155 LYS A CA 1
ATOM 1223 C C . LYS A 1 155 ? -11.796 0.346 0.632 1.00 80.12 155 LYS A C 1
ATOM 1225 O O . LYS A 1 155 ? -12.113 0.837 -0.441 1.00 80.12 155 LYS A O 1
ATOM 1230 N N . ILE A 1 156 ? -11.522 1.090 1.698 1.00 79.38 156 ILE A N 1
ATOM 1231 C CA . ILE A 1 156 ? -11.638 2.552 1.688 1.00 79.38 156 ILE A CA 1
ATOM 1232 C C . ILE A 1 156 ? -10.466 3.215 0.969 1.00 79.38 156 ILE A C 1
ATOM 1234 O O . ILE A 1 156 ? -10.649 4.188 0.247 1.00 79.38 156 ILE A O 1
ATOM 1238 N N . LEU A 1 157 ? -9.263 2.669 1.120 1.00 78.88 157 LEU A N 1
ATOM 1239 C CA . LEU A 1 157 ? -8.074 3.212 0.466 1.00 78.88 157 LEU A CA 1
ATOM 1240 C C . LEU A 1 157 ? -8.064 2.954 -1.045 1.00 78.88 157 LEU A C 1
ATOM 1242 O O . LEU A 1 157 ? -7.517 3.764 -1.792 1.00 78.88 157 LEU A O 1
ATOM 1246 N N . ASN A 1 158 ? -8.694 1.862 -1.485 1.00 70.50 158 ASN A N 1
ATOM 1247 C CA . ASN A 1 158 ? -8.770 1.446 -2.884 1.00 70.50 158 ASN A CA 1
ATOM 1248 C C . ASN A 1 158 ? -10.053 1.917 -3.586 1.00 70.50 158 ASN A C 1
ATOM 1250 O O . ASN A 1 158 ? -10.184 1.726 -4.791 1.00 70.50 158 ASN A O 1
ATOM 1254 N N . LYS A 1 159 ? -10.976 2.588 -2.881 1.00 58.56 159 LYS A N 1
ATOM 1255 C CA . LYS A 1 159 ? -12.253 3.079 -3.433 1.00 58.56 159 LYS A CA 1
ATOM 1256 C C . LYS A 1 159 ? -12.120 4.109 -4.568 1.00 58.56 159 LYS A C 1
ATOM 1258 O O . LYS A 1 159 ? -13.120 4.543 -5.117 1.00 58.56 159 LYS A O 1
ATOM 1263 N N . GLN A 1 160 ? -10.900 4.465 -4.973 1.00 45.44 160 GLN A N 1
ATOM 1264 C CA . GLN A 1 160 ? -10.644 5.248 -6.183 1.00 45.44 160 GLN A CA 1
ATOM 1265 C C . GLN A 1 160 ? -10.492 4.439 -7.482 1.00 45.44 160 GLN A C 1
ATOM 1267 O O . GLN A 1 160 ? -10.203 5.046 -8.507 1.00 45.44 160 GLN A O 1
ATOM 1272 N N . ASN A 1 161 ? -10.796 3.138 -7.478 1.00 37.97 161 ASN A N 1
ATOM 1273 C CA . ASN A 1 161 ? -11.168 2.427 -8.711 1.00 37.97 161 ASN A CA 1
ATOM 1274 C C . ASN A 1 161 ? -12.685 2.186 -8.829 1.00 37.97 161 ASN A C 1
ATOM 1276 O O . ASN A 1 161 ? -13.161 1.780 -9.884 1.00 37.97 161 ASN A O 1
ATOM 1280 N N . ASP A 1 162 ? -13.469 2.503 -7.792 1.00 33.31 162 ASP A N 1
ATOM 1281 C CA . ASP A 1 162 ? -14.883 2.147 -7.733 1.00 33.31 162 ASP A CA 1
ATOM 1282 C C . ASP A 1 162 ? -15.792 3.377 -7.806 1.00 33.31 162 ASP A C 1
ATOM 1284 O O . ASP A 1 162 ? -16.422 3.788 -6.836 1.00 33.31 162 ASP A O 1
ATOM 1288 N N . ASN A 1 163 ? -16.013 3.844 -9.035 1.00 31.09 163 ASN A N 1
ATOM 1289 C CA . ASN A 1 163 ? -17.374 4.197 -9.450 1.00 31.09 163 ASN A CA 1
ATOM 1290 C C . ASN A 1 163 ? -18.156 2.920 -9.845 1.00 31.09 163 ASN A C 1
ATOM 1292 O O . ASN A 1 163 ? -18.975 2.924 -10.764 1.00 31.09 163 ASN A O 1
ATOM 1296 N N . VAL A 1 164 ? -17.899 1.805 -9.151 1.00 33.44 164 VAL A N 1
ATOM 1297 C CA . VAL A 1 164 ? -18.648 0.555 -9.245 1.00 33.44 164 VAL A CA 1
ATOM 1298 C C . VAL A 1 164 ? -19.213 0.244 -7.864 1.00 33.44 164 VAL A C 1
ATOM 1300 O O . VAL A 1 164 ? -18.562 -0.250 -6.953 1.00 33.44 164 VAL A O 1
ATOM 1303 N N . LEU A 1 165 ? -20.481 0.616 -7.745 1.00 38.28 165 LEU A N 1
ATOM 1304 C CA . LEU A 1 165 ? -21.439 0.276 -6.706 1.00 38.28 165 LEU A CA 1
ATOM 1305 C C . LEU A 1 165 ? -21.166 -1.087 -6.046 1.00 38.28 165 LEU A C 1
ATOM 1307 O O . LEU A 1 165 ? -21.203 -2.123 -6.714 1.00 38.28 165 LEU A O 1
ATOM 1311 N N . GLU A 1 166 ? -21.100 -1.111 -4.713 1.00 36.97 166 GLU A N 1
ATOM 1312 C CA . GLU A 1 166 ? -21.518 -2.304 -3.982 1.00 36.97 166 GLU A CA 1
ATOM 1313 C C . GLU A 1 166 ? -22.983 -2.580 -4.339 1.00 36.97 166 GLU A C 1
ATOM 1315 O O . GLU A 1 166 ? -23.906 -1.942 -3.828 1.00 36.97 166 GLU A O 1
ATOM 1320 N N . LYS A 1 167 ? -23.217 -3.546 -5.229 1.00 31.25 167 LYS A N 1
ATOM 1321 C CA . LYS A 1 167 ? -24.474 -4.283 -5.211 1.00 31.25 167 LYS A CA 1
ATOM 1322 C C . LYS A 1 167 ? -24.347 -5.437 -4.221 1.00 31.25 167 LYS A C 1
ATOM 1324 O O . LYS A 1 167 ? -23.309 -6.097 -4.168 1.00 31.25 167 LYS A O 1
ATOM 1329 N N . PRO A 1 168 ? -25.408 -5.689 -3.436 1.00 34.59 168 PRO A N 1
ATOM 1330 C CA . PRO A 1 168 ? -25.435 -6.786 -2.489 1.00 34.59 168 PRO A CA 1
ATOM 1331 C C . PRO A 1 168 ? -25.240 -8.096 -3.245 1.00 34.59 168 PRO A C 1
ATOM 1333 O O . PRO A 1 168 ? -25.706 -8.237 -4.375 1.00 34.59 168 PRO A O 1
ATOM 1336 N N . ILE A 1 169 ? -24.563 -9.035 -2.588 1.00 44.53 169 ILE A N 1
ATOM 1337 C CA . ILE A 1 169 ? -24.342 -10.418 -3.015 1.00 44.53 169 ILE A CA 1
ATOM 1338 C C . ILE A 1 169 ? -25.602 -10.946 -3.716 1.00 44.53 169 ILE A C 1
ATOM 1340 O O . ILE A 1 169 ? -26.573 -11.256 -3.034 1.00 44.53 169 ILE A O 1
ATOM 1344 N N . ASN A 1 170 ? -25.596 -10.967 -5.055 1.00 35.72 170 ASN A N 1
ATOM 1345 C CA . ASN A 1 170 ? -26.344 -11.851 -5.955 1.00 35.72 170 ASN A CA 1
ATOM 1346 C C . ASN A 1 170 ? -26.164 -11.404 -7.423 1.00 35.72 170 ASN A C 1
ATOM 1348 O O . ASN A 1 170 ? -26.703 -10.387 -7.844 1.00 35.72 170 ASN A O 1
ATOM 1352 N N . GLN A 1 171 ? -25.452 -12.243 -8.183 1.00 38.03 171 GLN A N 1
ATOM 1353 C CA . GLN A 1 171 ? -25.441 -12.358 -9.652 1.00 38.03 171 GLN A CA 1
ATOM 1354 C C . GLN A 1 171 ? -24.973 -11.122 -10.454 1.00 38.03 171 GLN A C 1
ATOM 1356 O O . GLN A 1 171 ? -25.735 -10.226 -10.807 1.00 38.03 171 GLN A O 1
ATOM 1361 N N . HIS A 1 172 ? -23.676 -11.160 -10.771 1.00 33.44 172 HIS A N 1
ATOM 1362 C CA . HIS A 1 172 ? -22.923 -10.345 -11.728 1.00 33.44 172 HIS A CA 1
ATOM 1363 C C . HIS A 1 172 ? -23.556 -10.330 -13.136 1.00 33.44 172 HIS A C 1
ATOM 1365 O O . HIS A 1 172 ? -23.769 -11.403 -13.704 1.00 33.44 172 HIS A O 1
ATOM 1371 N N . PRO A 1 173 ? -23.812 -9.151 -13.732 1.00 38.12 173 PRO A N 1
ATOM 1372 C CA . PRO A 1 173 ? -23.723 -8.952 -15.170 1.00 38.12 173 PRO A CA 1
ATOM 1373 C C . PRO A 1 173 ? -22.332 -8.383 -15.519 1.00 38.12 173 PRO A C 1
ATOM 1375 O O . PRO A 1 173 ? -21.847 -7.475 -14.848 1.00 38.12 173 PRO A O 1
ATOM 1378 N N . GLU A 1 174 ? -21.715 -8.966 -16.543 1.00 44.59 174 GLU A N 1
ATOM 1379 C CA . GLU A 1 174 ? -20.309 -8.859 -16.970 1.00 44.59 174 GLU A CA 1
ATOM 1380 C C . GLU A 1 174 ? -19.736 -7.428 -17.016 1.00 44.59 174 GLU A C 1
ATOM 1382 O O . GLU A 1 174 ? -20.165 -6.600 -17.821 1.00 44.59 174 GLU A O 1
ATOM 1387 N N . SER A 1 175 ? -18.712 -7.155 -16.197 1.00 49.66 175 SER A N 1
ATOM 1388 C CA . SER A 1 175 ? -17.711 -6.127 -16.504 1.00 49.66 175 SER A CA 1
ATOM 1389 C C . SER A 1 175 ? -16.781 -6.698 -17.573 1.00 49.66 175 SER A C 1
ATOM 1391 O O . SER A 1 175 ? -16.239 -7.789 -17.401 1.00 49.66 175 SER A O 1
ATOM 1393 N N . THR A 1 176 ? -16.606 -6.000 -18.693 1.00 57.41 176 THR A N 1
ATOM 1394 C CA . THR A 1 176 ? -15.679 -6.431 -19.746 1.00 57.41 176 THR A CA 1
ATOM 1395 C C . THR A 1 176 ? -14.249 -6.142 -19.303 1.00 57.41 176 THR A C 1
ATOM 1397 O O . THR A 1 176 ? -13.710 -5.080 -19.610 1.00 57.41 176 THR A O 1
ATOM 1400 N N . ILE A 1 177 ? -13.665 -7.072 -18.551 1.00 65.56 177 ILE A N 1
ATOM 1401 C CA . ILE A 1 177 ? -12.230 -7.097 -18.268 1.00 65.56 177 ILE A CA 1
ATOM 1402 C C . ILE A 1 177 ? -11.523 -7.289 -19.608 1.00 65.56 177 ILE A C 1
ATOM 1404 O O . ILE A 1 177 ? -11.782 -8.266 -20.314 1.00 65.56 177 ILE A O 1
ATOM 1408 N N . ASN A 1 178 ? -10.667 -6.340 -19.983 1.00 76.44 178 ASN A N 1
ATOM 1409 C CA . ASN A 1 178 ? -9.851 -6.477 -21.180 1.00 76.44 178 ASN A CA 1
ATOM 1410 C C . ASN A 1 178 ? -8.518 -7.090 -20.782 1.00 76.44 178 ASN A C 1
ATOM 1412 O O . ASN A 1 178 ? -7.758 -6.496 -20.015 1.00 76.44 178 ASN A O 1
ATOM 1416 N N . THR A 1 179 ? -8.227 -8.266 -21.324 1.00 82.50 179 THR A N 1
ATOM 1417 C CA . THR A 1 179 ? -6.914 -8.884 -21.182 1.00 82.50 179 THR A CA 1
ATOM 1418 C C . THR A 1 179 ? -6.027 -8.414 -22.328 1.00 82.50 179 THR A C 1
ATOM 1420 O O . THR A 1 179 ? -6.401 -8.529 -23.498 1.00 82.50 179 THR A O 1
ATOM 1423 N N . LEU A 1 180 ? -4.853 -7.874 -22.008 1.00 88.56 180 LEU A N 1
ATOM 1424 C CA . LEU A 1 180 ? -3.837 -7.525 -22.995 1.00 88.56 180 LEU A CA 1
ATOM 1425 C C . LEU A 1 180 ? -2.585 -8.369 -22.786 1.00 88.56 180 LEU A C 1
ATOM 1427 O O . LEU A 1 180 ? -2.210 -8.688 -21.662 1.00 88.56 180 LEU A O 1
ATOM 1431 N N . THR A 1 181 ? -1.899 -8.667 -23.882 1.00 89.06 181 THR A N 1
ATOM 1432 C CA . THR A 1 181 ? -0.639 -9.401 -23.909 1.00 89.06 181 THR A CA 1
ATOM 1433 C C . THR A 1 181 ? 0.495 -8.540 -24.432 1.00 89.06 181 THR A C 1
ATOM 1435 O O . THR A 1 181 ? 0.372 -7.879 -25.463 1.00 89.06 181 THR A O 1
ATOM 1438 N N . TYR A 1 182 ? 1.638 -8.588 -23.759 1.00 89.62 182 TYR A N 1
ATOM 1439 C CA . TYR A 1 182 ? 2.890 -8.064 -24.276 1.00 89.62 182 TYR A CA 1
ATOM 1440 C C . TYR A 1 182 ? 3.798 -9.212 -24.688 1.00 89.62 182 TYR A C 1
ATOM 1442 O O . TYR A 1 182 ? 4.345 -9.935 -23.850 1.00 89.62 182 TYR A O 1
ATOM 1450 N N . ASN A 1 183 ? 3.989 -9.338 -25.997 1.00 83.75 183 ASN A N 1
AT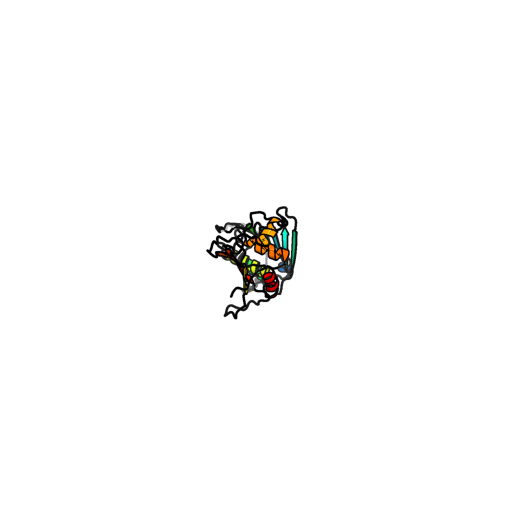OM 1451 C CA . ASN A 1 183 ? 4.900 -10.303 -26.589 1.00 83.75 183 ASN A CA 1
ATOM 1452 C C . ASN A 1 183 ? 6.206 -9.591 -26.943 1.00 83.75 183 ASN A C 1
ATOM 1454 O O . ASN A 1 183 ? 6.326 -8.978 -28.002 1.00 83.75 183 ASN A O 1
ATOM 1458 N N . GLY A 1 184 ? 7.185 -9.656 -26.039 1.00 79.75 184 GLY A N 1
ATOM 1459 C CA . GLY A 1 184 ? 8.530 -9.157 -26.321 1.00 79.75 184 GLY A CA 1
ATOM 1460 C C . GLY A 1 184 ? 9.229 -9.968 -27.417 1.00 79.75 184 GLY A C 1
ATOM 1461 O O . GLY A 1 184 ? 8.745 -11.018 -27.840 1.00 79.75 184 GLY A O 1
ATOM 1462 N N . VAL A 1 185 ? 10.407 -9.518 -27.844 1.00 77.38 185 VAL A N 1
ATOM 1463 C CA . VAL A 1 185 ? 11.314 -10.285 -28.716 1.00 77.38 185 VAL A CA 1
ATOM 1464 C C . VAL A 1 185 ? 12.433 -10.858 -27.849 1.00 77.38 185 VAL A C 1
ATOM 1466 O O . VAL A 1 185 ? 12.970 -10.151 -27.003 1.00 77.38 185 VAL A O 1
ATOM 1469 N N . GLN A 1 186 ? 12.799 -12.129 -28.043 1.00 64.81 186 GLN A N 1
ATOM 1470 C CA . GLN A 1 186 ? 13.675 -12.878 -27.123 1.00 64.81 186 GLN A CA 1
ATOM 1471 C C . GLN A 1 186 ? 15.011 -12.187 -26.814 1.00 64.81 186 GLN A C 1
ATOM 1473 O O . GLN A 1 186 ? 15.561 -12.365 -25.728 1.00 64.81 186 GLN A O 1
ATOM 1478 N N . CYS A 1 187 ? 15.544 -11.422 -27.766 1.00 72.25 187 CYS A N 1
ATOM 1479 C CA . CYS A 1 187 ? 16.862 -10.798 -27.655 1.00 72.25 187 CYS A CA 1
ATOM 1480 C C . CYS A 1 187 ? 16.792 -9.268 -27.759 1.00 72.25 187 CYS A C 1
ATOM 1482 O O . CYS A 1 187 ? 17.822 -8.609 -27.900 1.00 72.25 187 CYS A O 1
ATOM 1484 N N . GLU A 1 188 ? 15.585 -8.706 -27.641 1.00 81.69 188 GLU A N 1
ATOM 1485 C CA . GLU A 1 188 ? 15.389 -7.280 -27.433 1.00 81.69 188 GLU A CA 1
ATOM 1486 C C . GLU A 1 188 ? 14.947 -7.002 -26.007 1.00 81.69 188 GLU A C 1
ATOM 1488 O O . GLU A 1 188 ? 14.117 -7.693 -25.423 1.00 81.69 188 GLU A O 1
ATOM 1493 N N . GLU A 1 189 ? 15.495 -5.934 -25.450 1.00 85.75 189 GLU A N 1
ATOM 1494 C CA . GLU A 1 189 ? 15.081 -5.480 -24.134 1.00 85.75 189 GLU A CA 1
ATOM 1495 C C . GLU A 1 189 ? 13.724 -4.799 -24.224 1.00 85.75 189 GLU A C 1
ATOM 1497 O O . GLU A 1 189 ? 13.477 -3.982 -25.127 1.00 85.75 189 GLU A O 1
ATOM 1502 N N . THR A 1 190 ? 12.874 -5.104 -23.253 1.00 90.38 190 THR A N 1
ATOM 1503 C CA . THR A 1 190 ? 11.564 -4.478 -23.123 1.00 90.38 190 THR A CA 1
ATOM 1504 C C . THR A 1 190 ? 11.712 -2.970 -22.861 1.00 90.38 190 THR A C 1
ATOM 1506 O O . THR A 1 190 ? 12.768 -2.504 -22.405 1.00 90.38 190 THR A O 1
ATOM 1509 N N . PRO A 1 191 ? 10.673 -2.163 -23.134 1.00 91.00 191 PRO A N 1
ATOM 1510 C CA . PRO A 1 191 ? 10.689 -0.734 -22.837 1.00 91.00 191 PRO A CA 1
ATOM 1511 C C . PRO A 1 191 ? 11.000 -0.431 -21.367 1.00 91.00 191 PRO A C 1
ATOM 1513 O O . PRO A 1 191 ? 11.771 0.490 -21.087 1.00 91.00 191 PRO A O 1
ATOM 1516 N N . TRP A 1 192 ? 10.472 -1.230 -20.434 1.00 92.06 192 TRP A N 1
ATOM 1517 C CA . TRP A 1 192 ? 10.717 -1.053 -19.003 1.00 92.06 192 TRP A CA 1
ATOM 1518 C C . TRP A 1 192 ? 12.122 -1.494 -18.579 1.00 92.06 192 TRP A C 1
ATOM 1520 O O . TRP A 1 192 ? 12.722 -0.825 -17.740 1.00 92.06 192 TRP A O 1
ATOM 1530 N N . ASP A 1 193 ? 12.708 -2.530 -19.193 1.00 90.62 193 ASP A N 1
ATOM 1531 C CA . ASP A 1 193 ? 14.109 -2.902 -18.942 1.00 90.62 193 ASP A CA 1
ATOM 1532 C C . ASP A 1 193 ? 15.071 -1.815 -19.446 1.00 90.62 193 ASP A C 1
ATOM 1534 O O . ASP A 1 193 ? 15.994 -1.404 -18.734 1.00 90.62 193 ASP A O 1
ATOM 1538 N N . LYS A 1 194 ? 14.831 -1.293 -20.659 1.00 91.06 194 LYS A N 1
ATOM 1539 C CA . LYS A 1 194 ? 15.595 -0.166 -21.222 1.00 91.06 194 LYS A CA 1
ATOM 1540 C C . LYS A 1 194 ? 15.487 1.062 -20.329 1.00 91.06 194 LYS A C 1
ATOM 1542 O O . LYS A 1 194 ? 16.495 1.709 -20.047 1.00 91.06 194 LYS A O 1
ATOM 1547 N N . TRP A 1 195 ? 14.276 1.369 -19.870 1.00 91.94 195 TRP A N 1
ATOM 1548 C CA . TRP A 1 195 ? 14.031 2.486 -18.970 1.00 91.94 195 TRP A CA 1
ATOM 1549 C C . TRP A 1 195 ? 14.751 2.309 -17.630 1.00 91.94 195 TRP A C 1
ATOM 1551 O O . TRP A 1 195 ? 15.439 3.229 -17.188 1.00 91.94 195 TRP A O 1
ATOM 1561 N N . TYR A 1 196 ? 14.691 1.122 -17.026 1.00 89.69 196 TYR A N 1
ATOM 1562 C CA . TYR A 1 196 ? 15.366 0.833 -15.761 1.00 89.69 196 TYR A CA 1
ATOM 1563 C C . TYR A 1 196 ? 16.884 1.048 -15.847 1.00 89.69 196 TYR A C 1
ATOM 1565 O O . TYR A 1 196 ? 17.492 1.636 -14.950 1.00 89.69 196 TYR A O 1
ATOM 1573 N N . LYS A 1 197 ? 17.501 0.668 -16.971 1.00 89.81 197 LYS A N 1
ATOM 1574 C CA . LYS A 1 197 ? 18.940 0.855 -17.211 1.00 89.81 197 LYS A CA 1
ATOM 1575 C C . LYS A 1 197 ? 19.393 2.306 -17.317 1.00 89.81 197 LYS A C 1
ATOM 1577 O O . LYS A 1 197 ? 20.585 2.563 -17.155 1.00 89.81 197 LYS A O 1
ATOM 1582 N N . THR A 1 198 ? 18.488 3.252 -17.573 1.00 88.50 198 THR A N 1
ATOM 1583 C CA . THR A 1 198 ? 18.845 4.682 -17.588 1.00 88.50 198 THR A CA 1
ATOM 1584 C C . THR A 1 198 ? 19.270 5.180 -16.203 1.00 88.50 198 THR A C 1
ATOM 1586 O O . THR A 1 198 ? 19.978 6.179 -16.100 1.00 88.50 198 THR A O 1
ATOM 1589 N N . GLY A 1 199 ? 18.874 4.472 -15.137 1.00 78.00 199 GLY A N 1
ATOM 1590 C CA . GLY A 1 199 ? 19.155 4.849 -13.755 1.00 78.00 199 GLY A CA 1
ATOM 1591 C C . GLY A 1 199 ? 18.269 5.980 -13.225 1.00 78.00 199 GLY A C 1
ATOM 1592 O O . GLY A 1 199 ? 18.508 6.443 -12.110 1.00 78.00 199 GLY A O 1
ATOM 1593 N N . GLU A 1 200 ? 17.252 6.408 -13.988 1.00 76.69 200 GLU A N 1
ATOM 1594 C CA . GLU A 1 200 ? 16.235 7.380 -13.551 1.00 76.69 200 GLU A CA 1
ATOM 1595 C C . GLU A 1 200 ? 15.408 6.869 -12.362 1.00 76.69 200 GLU A C 1
ATOM 1597 O O . GLU A 1 200 ? 14.915 7.671 -11.574 1.00 76.69 200 GLU A O 1
ATOM 1602 N N . VAL A 1 201 ? 15.280 5.546 -12.209 1.00 77.38 201 VAL A N 1
ATOM 1603 C CA . VAL A 1 201 ? 14.562 4.913 -11.100 1.00 77.38 201 VAL A CA 1
ATOM 1604 C C . VAL A 1 201 ? 15.501 4.007 -10.308 1.00 77.38 201 VAL A C 1
ATOM 1606 O O . VAL A 1 201 ? 16.311 3.266 -10.871 1.00 77.38 201 VAL A O 1
ATOM 1609 N N . LYS A 1 202 ? 15.399 4.067 -8.977 1.00 77.06 202 LYS A N 1
ATOM 1610 C CA . LYS A 1 202 ? 16.202 3.253 -8.061 1.00 77.06 202 LYS A CA 1
ATOM 1611 C C . LYS A 1 202 ? 15.301 2.394 -7.200 1.00 77.06 202 LYS A C 1
ATOM 1613 O O . LYS A 1 202 ? 14.451 2.904 -6.472 1.00 77.06 202 LYS A O 1
ATOM 1618 N N . PHE A 1 203 ? 15.557 1.094 -7.249 1.00 73.31 203 PHE A N 1
ATOM 1619 C CA . PHE A 1 203 ? 14.900 0.130 -6.388 1.00 73.31 203 PHE A CA 1
ATOM 1620 C C . PHE A 1 203 ? 15.790 -0.234 -5.194 1.00 73.31 203 PHE A C 1
ATOM 1622 O O . PHE A 1 203 ? 17.017 -0.244 -5.305 1.00 73.31 203 PHE A O 1
ATOM 1629 N N . PHE A 1 204 ? 15.176 -0.500 -4.043 1.00 63.38 204 PHE A N 1
ATOM 1630 C CA . PHE A 1 204 ? 15.855 -0.898 -2.809 1.00 63.38 204 PHE A CA 1
ATOM 1631 C C . PHE A 1 204 ? 16.446 -2.311 -2.912 1.00 63.38 204 PHE A C 1
ATOM 1633 O O . PHE A 1 204 ? 17.534 -2.577 -2.402 1.00 63.38 204 PHE A O 1
ATOM 1640 N N . ALA A 1 205 ? 15.745 -3.199 -3.614 1.00 73.94 205 ALA A N 1
ATOM 1641 C CA . ALA A 1 205 ? 16.193 -4.532 -3.988 1.00 73.94 205 ALA A CA 1
ATOM 1642 C C . ALA A 1 205 ? 16.092 -4.700 -5.510 1.00 73.94 205 ALA A C 1
ATOM 1644 O O . ALA A 1 205 ? 15.556 -3.838 -6.206 1.00 73.94 205 ALA A O 1
ATOM 1645 N N . LYS A 1 206 ? 16.626 -5.801 -6.048 1.00 80.44 206 LYS A N 1
ATOM 1646 C CA . LYS A 1 206 ? 16.473 -6.107 -7.475 1.00 80.44 206 LYS A CA 1
ATOM 1647 C C . LYS A 1 206 ? 14.970 -6.259 -7.790 1.00 80.44 206 LYS A C 1
ATOM 1649 O O . LYS A 1 206 ? 14.369 -7.159 -7.208 1.00 80.44 206 LYS A O 1
ATOM 1654 N N . PRO A 1 207 ? 14.383 -5.436 -8.679 1.00 83.56 207 PRO A N 1
ATOM 1655 C CA . PRO A 1 207 ? 12.952 -5.491 -8.970 1.00 83.56 207 PRO A CA 1
ATOM 1656 C C . PRO A 1 207 ? 12.598 -6.761 -9.753 1.00 83.56 207 PRO A C 1
ATOM 1658 O O . PRO A 1 207 ? 13.414 -7.269 -10.534 1.00 83.56 207 PRO A O 1
ATOM 1661 N N . THR A 1 208 ? 11.379 -7.262 -9.565 1.00 88.62 208 THR A N 1
ATOM 1662 C CA . THR A 1 208 ? 10.790 -8.269 -10.453 1.00 88.62 208 THR A CA 1
ATOM 1663 C C . THR A 1 208 ? 10.332 -7.624 -11.765 1.00 88.62 208 THR A C 1
ATOM 1665 O O . THR A 1 208 ? 10.251 -6.400 -11.884 1.00 88.62 208 THR A O 1
ATOM 1668 N N . GLN A 1 209 ? 10.016 -8.437 -12.776 1.00 87.25 209 GLN A N 1
ATOM 1669 C CA . GLN A 1 209 ? 9.467 -7.922 -14.036 1.00 87.25 209 GLN A CA 1
ATOM 1670 C C . GLN A 1 209 ? 8.101 -7.257 -13.825 1.00 87.25 209 GLN A C 1
ATOM 1672 O O . GLN A 1 209 ? 7.858 -6.187 -14.377 1.00 87.25 209 GLN A O 1
ATOM 1677 N N . LYS A 1 210 ? 7.266 -7.805 -12.931 1.00 88.81 210 LYS A N 1
ATOM 1678 C CA . LYS A 1 210 ? 6.015 -7.168 -12.501 1.00 88.81 210 LYS A CA 1
ATOM 1679 C C . LYS A 1 210 ? 6.264 -5.767 -11.934 1.00 88.81 210 LYS A C 1
ATOM 1681 O O . LYS A 1 210 ? 5.615 -4.818 -12.364 1.00 88.81 210 LYS A O 1
ATOM 1686 N N . ASP A 1 211 ? 7.243 -5.621 -11.039 1.00 84.69 211 ASP A N 1
ATOM 1687 C CA . ASP A 1 211 ? 7.576 -4.316 -10.451 1.00 84.69 211 ASP A CA 1
ATOM 1688 C C . ASP A 1 211 ? 8.022 -3.312 -11.509 1.00 84.69 211 ASP A C 1
ATOM 1690 O O . ASP A 1 211 ? 7.613 -2.152 -11.470 1.00 84.69 211 ASP A O 1
ATOM 1694 N N . LEU A 1 212 ? 8.848 -3.751 -12.462 1.00 90.19 212 LEU A N 1
ATOM 1695 C CA . LEU A 1 212 ? 9.322 -2.907 -13.553 1.00 90.19 212 LEU A CA 1
ATOM 1696 C C . LEU A 1 212 ? 8.180 -2.446 -14.456 1.00 90.19 212 LEU A C 1
ATOM 1698 O O . LEU A 1 212 ? 8.118 -1.258 -14.763 1.00 90.19 212 LEU A O 1
ATOM 1702 N N . ILE A 1 213 ? 7.269 -3.344 -14.840 1.00 90.56 213 ILE A N 1
ATOM 1703 C CA . ILE A 1 213 ? 6.126 -3.029 -15.705 1.00 90.56 213 ILE A CA 1
ATOM 1704 C C . ILE A 1 213 ? 5.191 -2.040 -15.004 1.00 90.56 213 ILE A C 1
ATOM 1706 O O . ILE A 1 213 ? 4.944 -0.956 -15.536 1.00 90.56 213 ILE A O 1
ATOM 1710 N N . THR A 1 214 ? 4.733 -2.355 -13.788 1.00 88.19 214 THR A N 1
ATOM 1711 C CA . THR A 1 214 ? 3.840 -1.469 -13.025 1.00 88.19 214 THR A CA 1
ATOM 1712 C C . THR A 1 214 ? 4.492 -0.104 -12.790 1.00 88.19 214 THR A C 1
ATOM 1714 O O . THR A 1 214 ? 3.871 0.937 -13.016 1.00 88.19 214 THR A O 1
ATOM 1717 N N . THR A 1 215 ? 5.769 -0.074 -12.399 1.00 85.19 215 THR A N 1
ATOM 1718 C CA . THR A 1 215 ? 6.488 1.179 -12.115 1.00 85.19 215 THR A CA 1
ATOM 1719 C C . THR A 1 215 ? 6.719 2.006 -13.382 1.00 85.19 215 THR A C 1
ATOM 1721 O O . THR A 1 215 ? 6.563 3.226 -13.359 1.00 85.19 215 THR A O 1
ATOM 1724 N N . TYR A 1 216 ? 7.038 1.367 -14.508 1.00 91.19 216 TYR A N 1
ATOM 1725 C CA . TYR A 1 216 ? 7.229 2.039 -15.793 1.00 91.19 216 TYR A CA 1
ATOM 1726 C C . TYR A 1 216 ? 5.947 2.720 -16.280 1.00 91.19 216 TYR A C 1
ATOM 1728 O O . TYR A 1 216 ? 5.968 3.918 -16.575 1.00 91.19 216 TYR A O 1
ATOM 1736 N N . TYR A 1 217 ? 4.829 1.988 -16.320 1.00 88.94 217 TYR A N 1
ATOM 1737 C CA . TYR A 1 217 ? 3.565 2.511 -16.844 1.00 88.94 217 TYR A CA 1
ATOM 1738 C C . TYR A 1 217 ? 2.934 3.568 -15.937 1.00 88.94 217 TYR A C 1
ATOM 1740 O O . TYR A 1 217 ? 2.490 4.609 -16.429 1.00 88.94 217 TYR A O 1
ATOM 1748 N N . SER A 1 218 ? 3.009 3.388 -14.619 1.00 86.12 218 SER A N 1
ATOM 1749 C CA . SER A 1 218 ? 2.556 4.415 -13.673 1.00 86.12 218 SER A CA 1
ATOM 1750 C C . SER A 1 218 ? 3.404 5.688 -13.743 1.00 86.12 218 SER A C 1
ATOM 1752 O O . SER A 1 218 ? 2.865 6.788 -13.659 1.00 86.12 218 SER A O 1
ATOM 1754 N N . THR A 1 219 ? 4.719 5.571 -13.958 1.00 83.56 219 THR A N 1
ATOM 1755 C CA . THR A 1 219 ? 5.620 6.737 -13.986 1.00 83.56 219 THR A CA 1
ATOM 1756 C C . THR A 1 219 ? 5.576 7.490 -15.315 1.00 83.56 219 THR A C 1
ATOM 1758 O O . THR A 1 219 ? 5.556 8.719 -15.324 1.00 83.56 219 THR A O 1
ATOM 1761 N N . LYS A 1 220 ? 5.620 6.783 -16.451 1.00 86.81 220 LYS A N 1
ATOM 1762 C CA . LYS A 1 220 ? 5.712 7.417 -17.779 1.00 86.81 220 LYS A CA 1
ATOM 1763 C C . LYS A 1 220 ? 4.349 7.788 -18.360 1.00 86.81 220 LYS A C 1
ATOM 1765 O O . LYS A 1 220 ? 4.283 8.756 -19.114 1.00 86.81 220 LYS A O 1
ATOM 1770 N N . PHE A 1 221 ? 3.297 7.049 -18.007 1.00 84.06 221 PHE A N 1
ATOM 1771 C CA . PHE A 1 221 ? 1.985 7.160 -18.649 1.00 84.06 221 PHE A CA 1
ATOM 1772 C C . PHE A 1 221 ? 0.827 7.361 -17.663 1.00 84.06 221 PHE A C 1
ATOM 1774 O O . PHE A 1 221 ? -0.292 7.576 -18.108 1.00 84.06 221 PHE A O 1
ATOM 1781 N N . ASN A 1 222 ? 1.080 7.345 -16.347 1.00 80.75 222 ASN A N 1
ATOM 1782 C CA . ASN A 1 222 ? 0.047 7.427 -15.306 1.00 80.75 222 ASN A CA 1
ATOM 1783 C C . ASN A 1 222 ? -1.010 6.304 -15.401 1.00 80.75 222 ASN A C 1
ATOM 1785 O O . ASN A 1 222 ? -2.155 6.499 -15.009 1.00 80.75 222 ASN A O 1
ATOM 1789 N N . ILE A 1 223 ? -0.606 5.129 -15.898 1.00 82.25 223 ILE A N 1
ATOM 1790 C CA . ILE A 1 223 ? -1.455 3.934 -16.016 1.00 82.25 223 ILE A CA 1
ATOM 1791 C C . ILE A 1 223 ? -1.152 3.004 -14.840 1.00 82.25 223 ILE A C 1
ATOM 1793 O O . ILE A 1 223 ? 0.007 2.636 -14.619 1.00 82.25 223 ILE A O 1
ATOM 1797 N N . ASN A 1 224 ? -2.181 2.614 -14.087 1.00 79.62 224 ASN A N 1
ATOM 1798 C CA . ASN A 1 224 ? -2.042 1.696 -12.959 1.00 79.62 224 ASN A CA 1
ATOM 1799 C C . ASN A 1 224 ? -2.412 0.269 -13.381 1.00 79.62 224 ASN A C 1
ATOM 1801 O O . ASN A 1 224 ? -3.567 -0.010 -13.682 1.00 79.62 224 ASN A O 1
ATOM 1805 N N . ILE A 1 225 ? -1.428 -0.630 -13.392 1.00 82.19 225 ILE A N 1
ATOM 1806 C CA . ILE A 1 225 ? -1.622 -2.039 -13.750 1.00 82.19 225 ILE A CA 1
ATOM 1807 C C . ILE A 1 225 ? -1.519 -2.881 -12.477 1.00 82.19 225 ILE A C 1
ATOM 1809 O O . ILE A 1 225 ? -0.435 -3.007 -11.896 1.00 82.19 225 ILE A O 1
ATOM 1813 N N . GLU A 1 226 ? -2.644 -3.451 -12.048 1.00 73.25 226 GLU A N 1
ATOM 1814 C CA . GLU A 1 226 ? -2.755 -4.180 -10.776 1.00 73.25 226 GLU A CA 1
ATOM 1815 C C . GLU A 1 226 ? -2.500 -5.683 -10.942 1.00 73.25 226 GLU A C 1
ATOM 1817 O O . GLU A 1 226 ? -1.743 -6.301 -10.171 1.00 73.25 226 GLU A O 1
ATOM 1822 N N . HIS A 1 227 ? -3.084 -6.264 -11.993 1.00 77.19 227 HIS A N 1
ATOM 1823 C CA . HIS A 1 227 ? -2.927 -7.673 -12.322 1.00 77.19 227 HIS A CA 1
ATOM 1824 C C . HIS A 1 227 ? -1.961 -7.842 -13.491 1.00 77.19 227 HIS A C 1
ATOM 1826 O O . HIS A 1 227 ? -2.190 -7.327 -14.582 1.00 77.19 227 HIS A O 1
ATOM 1832 N N . ILE A 1 228 ? -0.853 -8.533 -13.221 1.00 85.94 228 ILE A N 1
ATOM 1833 C CA . ILE A 1 228 ? 0.169 -8.887 -14.207 1.00 85.94 228 ILE A CA 1
ATOM 1834 C C . ILE A 1 228 ? 0.526 -10.342 -13.971 1.00 85.94 228 ILE A C 1
ATOM 1836 O O . ILE A 1 228 ? 0.940 -10.698 -12.860 1.00 85.94 228 ILE A O 1
ATOM 1840 N N . GLU A 1 229 ? 0.416 -11.143 -15.018 1.00 86.12 229 GLU A N 1
ATOM 1841 C CA . GLU A 1 229 ? 0.887 -12.518 -15.047 1.00 86.12 229 GLU A CA 1
ATOM 1842 C C . GLU A 1 229 ? 2.030 -12.651 -16.049 1.00 86.12 229 GLU A C 1
ATOM 1844 O O . GLU A 1 229 ? 1.976 -12.141 -17.165 1.00 86.12 229 GLU A O 1
ATOM 1849 N N . GLU A 1 230 ? 3.098 -13.324 -15.637 1.00 86.25 230 GLU A N 1
ATOM 1850 C CA . GLU A 1 230 ? 4.164 -13.739 -16.541 1.00 86.25 230 GLU A CA 1
ATOM 1851 C C . GLU A 1 230 ? 3.864 -15.169 -16.983 1.00 86.25 230 GLU A C 1
ATOM 1853 O O . GLU A 1 230 ? 3.854 -16.095 -16.167 1.00 86.25 230 GLU A O 1
ATOM 1858 N N . VAL A 1 231 ? 3.623 -15.349 -18.277 1.00 81.62 231 VAL A N 1
ATOM 1859 C CA . VAL A 1 231 ? 3.273 -16.643 -18.854 1.00 81.62 231 VAL A CA 1
ATOM 1860 C C . VAL A 1 231 ? 4.428 -17.141 -19.708 1.00 81.62 231 VAL A C 1
ATOM 1862 O O . VAL A 1 231 ? 4.953 -16.440 -20.575 1.00 81.62 231 VAL A O 1
ATOM 1865 N N . SER A 1 232 ? 4.846 -18.382 -19.461 1.00 75.88 232 SER A N 1
ATOM 1866 C CA . SER A 1 232 ? 5.905 -19.002 -20.250 1.00 75.88 232 SER A CA 1
ATOM 1867 C C . SER A 1 232 ? 5.349 -19.539 -21.561 1.00 75.88 232 SER A C 1
ATOM 1869 O O . SER A 1 232 ? 4.462 -20.390 -21.570 1.00 75.88 232 SER A O 1
ATOM 1871 N N . ASN A 1 233 ? 5.921 -19.086 -22.674 1.00 66.06 233 ASN A N 1
ATOM 1872 C CA . ASN A 1 233 ? 5.570 -19.540 -24.016 1.00 66.06 233 ASN A CA 1
ATOM 1873 C C . ASN A 1 233 ? 6.218 -20.899 -24.354 1.00 66.06 233 ASN A C 1
ATOM 1875 O O . ASN A 1 233 ? 5.934 -21.486 -25.392 1.00 66.06 233 ASN A O 1
ATOM 1879 N N . GLY A 1 234 ? 7.122 -21.414 -23.505 1.00 53.97 234 GLY A N 1
ATOM 1880 C CA . GLY A 1 234 ? 7.709 -22.761 -23.609 1.00 53.97 234 GLY A CA 1
ATOM 1881 C C . GLY A 1 234 ? 8.544 -23.043 -24.869 1.00 53.97 234 GLY A C 1
ATOM 1882 O O . GLY A 1 234 ? 9.073 -24.144 -25.020 1.00 53.97 234 GLY A O 1
ATOM 1883 N N . ILE A 1 235 ? 8.686 -22.067 -25.768 1.00 51.69 235 ILE A N 1
ATOM 1884 C CA . ILE A 1 235 ? 9.369 -22.188 -27.056 1.00 51.69 235 ILE A CA 1
ATOM 1885 C C . ILE A 1 235 ? 10.649 -21.355 -26.993 1.00 51.69 235 ILE A C 1
ATOM 1887 O O . ILE A 1 235 ? 10.608 -20.131 -26.909 1.00 51.69 235 ILE A O 1
ATOM 1891 N N . VAL A 1 236 ? 11.801 -22.025 -27.045 1.00 53.16 236 VAL A N 1
ATOM 1892 C CA . VAL A 1 236 ? 13.103 -21.378 -27.253 1.00 53.16 236 VAL A CA 1
ATOM 1893 C C . VAL A 1 236 ? 13.433 -21.497 -28.733 1.00 53.16 236 VAL A C 1
ATOM 1895 O O . VAL A 1 236 ? 13.567 -22.600 -29.259 1.00 53.16 236 VAL A O 1
ATOM 1898 N N . CYS A 1 237 ? 13.545 -20.362 -29.410 1.00 52.50 237 CYS A N 1
ATOM 1899 C CA . CYS A 1 237 ? 13.876 -20.304 -30.825 1.00 52.50 237 CYS A CA 1
ATOM 1900 C C . CYS A 1 237 ? 15.340 -19.872 -31.020 1.00 52.50 237 CYS A C 1
ATOM 1902 O O . CYS A 1 237 ? 15.841 -19.003 -30.308 1.00 52.50 237 CYS A O 1
ATOM 1904 N N . GLU A 1 238 ? 16.033 -20.454 -32.007 1.00 52.91 238 GLU A N 1
ATOM 1905 C CA . GLU A 1 238 ? 17.429 -20.103 -32.331 1.00 52.91 238 GLU A CA 1
ATOM 1906 C C . GLU A 1 238 ? 17.557 -18.719 -33.008 1.00 52.91 238 GLU A C 1
ATOM 1908 O O . GLU A 1 238 ? 18.602 -18.073 -32.927 1.00 52.91 238 GLU A O 1
ATOM 1913 N N . ALA A 1 239 ? 16.486 -18.219 -33.637 1.00 56.59 239 ALA A N 1
ATOM 1914 C CA . ALA A 1 239 ? 16.433 -16.917 -34.307 1.00 56.59 239 ALA A CA 1
ATOM 1915 C C . ALA A 1 239 ? 15.973 -15.781 -33.365 1.00 56.59 239 ALA A C 1
ATOM 1917 O O . ALA A 1 239 ? 14.910 -15.181 -33.531 1.00 56.59 239 ALA A O 1
ATOM 1918 N N . CYS A 1 240 ? 16.838 -15.462 -32.403 1.00 58.28 240 CYS A N 1
ATOM 1919 C CA . CYS A 1 240 ? 16.749 -14.405 -31.382 1.00 58.28 240 CYS A CA 1
ATOM 1920 C C . CYS A 1 240 ? 16.021 -13.090 -31.751 1.00 58.28 240 CYS A C 1
ATOM 1922 O O . CYS A 1 240 ? 15.338 -12.511 -30.913 1.00 58.28 240 CYS A O 1
ATOM 1924 N N . ALA A 1 241 ? 16.231 -12.572 -32.968 1.00 61.66 241 ALA A N 1
ATOM 1925 C CA . ALA A 1 241 ? 15.800 -11.228 -33.378 1.00 61.66 241 ALA A CA 1
ATOM 1926 C C . ALA A 1 241 ? 14.397 -11.176 -34.009 1.00 61.66 241 ALA A C 1
ATOM 1928 O O . ALA A 1 241 ? 13.907 -10.102 -34.334 1.00 61.66 241 ALA A O 1
ATOM 1929 N N . ILE A 1 242 ? 13.783 -12.333 -34.251 1.00 62.16 242 ILE A N 1
ATOM 1930 C CA . ILE A 1 242 ? 12.461 -12.438 -34.893 1.00 62.16 242 ILE A CA 1
ATOM 1931 C C . ILE A 1 242 ? 11.514 -13.254 -34.011 1.00 62.16 242 ILE A C 1
ATOM 1933 O O . ILE A 1 242 ? 10.296 -13.138 -34.118 1.00 62.16 242 ILE A O 1
ATOM 1937 N N . CYS A 1 243 ? 12.069 -14.085 -33.130 1.00 60.00 243 CYS A N 1
ATOM 1938 C CA . CYS A 1 243 ? 11.279 -14.956 -32.293 1.00 60.00 243 CYS A CA 1
ATOM 1939 C C . CYS A 1 243 ? 10.713 -14.236 -31.059 1.00 60.00 243 CYS A C 1
ATOM 1941 O O . CYS A 1 243 ? 11.417 -13.425 -30.441 1.00 60.00 243 CYS A O 1
ATOM 1943 N N . PRO A 1 244 ? 9.457 -14.551 -30.685 1.00 61.34 244 PRO A N 1
ATOM 1944 C CA . PRO A 1 244 ? 8.854 -14.056 -29.458 1.00 61.34 244 PRO A CA 1
ATOM 1945 C C . PRO A 1 244 ? 9.719 -14.383 -28.245 1.00 61.34 244 PRO A C 1
ATOM 1947 O O . PRO A 1 244 ? 10.440 -15.383 -28.226 1.00 61.34 244 PRO A O 1
ATOM 1950 N N . ALA A 1 245 ? 9.631 -13.541 -27.225 1.00 66.12 245 ALA A N 1
ATOM 1951 C CA . ALA A 1 245 ? 10.265 -13.785 -25.949 1.00 66.12 245 ALA A CA 1
ATOM 1952 C C . ALA A 1 245 ? 9.776 -15.103 -25.338 1.00 66.12 245 ALA A C 1
ATOM 1954 O O . ALA A 1 245 ? 8.644 -15.545 -25.547 1.00 66.12 245 ALA A O 1
ATOM 1955 N N . TYR A 1 246 ? 10.670 -15.728 -24.569 1.00 66.00 246 TYR A N 1
ATOM 1956 C CA . TYR A 1 246 ? 10.392 -16.994 -23.894 1.00 66.00 246 TYR A CA 1
ATOM 1957 C C . TYR A 1 246 ? 9.196 -16.886 -22.940 1.00 66.00 246 TYR A C 1
ATOM 1959 O O . TYR A 1 246 ? 8.427 -17.836 -22.802 1.00 66.00 246 TYR A O 1
ATOM 1967 N N . ASN A 1 247 ? 9.031 -15.717 -22.324 1.00 76.12 247 ASN A N 1
ATOM 1968 C CA . ASN A 1 247 ? 7.866 -15.364 -21.532 1.00 76.12 247 ASN A CA 1
ATOM 1969 C C . ASN A 1 247 ? 7.169 -14.168 -22.180 1.00 76.12 247 ASN A C 1
ATOM 1971 O O . ASN A 1 247 ? 7.824 -13.293 -22.753 1.00 76.12 247 ASN A O 1
ATOM 1975 N N . TYR A 1 248 ? 5.851 -14.137 -22.064 1.00 82.38 248 TYR A N 1
ATOM 1976 C CA . TYR A 1 248 ? 5.026 -12.988 -22.394 1.00 82.38 248 TYR A CA 1
ATOM 1977 C C . TYR A 1 248 ? 4.269 -12.550 -21.138 1.00 82.38 248 TYR A C 1
ATOM 1979 O O . TYR A 1 248 ? 4.190 -13.296 -20.161 1.00 82.38 248 TYR A O 1
ATOM 1987 N N . TYR A 1 249 ? 3.767 -11.321 -21.139 1.00 88.44 249 TYR A N 1
ATOM 1988 C CA . TYR A 1 249 ? 3.055 -10.772 -19.987 1.00 88.44 249 TYR A CA 1
ATOM 1989 C C . TYR A 1 249 ? 1.591 -10.585 -20.328 1.00 88.44 249 TYR A C 1
ATOM 1991 O O . TYR A 1 249 ? 1.289 -10.048 -21.390 1.00 88.44 249 TYR A O 1
ATOM 1999 N N . GLU A 1 250 ? 0.707 -10.998 -19.433 1.00 86.25 250 GLU A N 1
ATOM 2000 C CA . GLU A 1 250 ? -0.727 -10.738 -19.499 1.00 86.25 250 GLU A CA 1
ATOM 2001 C C . GLU A 1 250 ? -1.097 -9.707 -18.440 1.00 86.25 250 GLU A C 1
ATOM 2003 O O . GLU A 1 250 ? -0.608 -9.769 -17.311 1.00 86.25 250 GLU A O 1
ATOM 2008 N N . ILE A 1 251 ? -1.941 -8.749 -18.810 1.00 85.56 251 ILE A N 1
ATOM 2009 C CA . ILE A 1 251 ? -2.495 -7.755 -17.892 1.00 85.56 251 ILE A CA 1
ATOM 2010 C C . ILE A 1 251 ? -4.003 -7.699 -18.046 1.00 85.56 251 ILE A C 1
ATOM 2012 O O . ILE A 1 251 ? -4.523 -7.876 -19.147 1.00 85.56 251 ILE A O 1
ATOM 2016 N N . GLU A 1 252 ? -4.689 -7.414 -16.950 1.00 83.06 252 GLU A N 1
ATOM 2017 C CA . GLU A 1 252 ? -6.126 -7.160 -16.942 1.00 83.06 252 GLU A CA 1
ATOM 2018 C C . GLU A 1 252 ? -6.371 -5.683 -16.658 1.00 83.06 252 GLU A C 1
ATOM 2020 O O . GLU A 1 252 ? -5.767 -5.107 -15.747 1.00 83.06 252 GLU A O 1
ATOM 2025 N N . LEU A 1 253 ? -7.236 -5.068 -17.464 1.00 76.56 253 LEU A N 1
ATOM 2026 C CA . LEU A 1 253 ? -7.602 -3.665 -17.327 1.00 76.56 253 LEU A CA 1
ATOM 2027 C C . LEU A 1 253 ? -9.110 -3.477 -17.395 1.00 76.56 253 LEU A C 1
ATOM 2029 O O . LEU A 1 253 ? -9.781 -3.936 -18.325 1.00 76.56 253 LEU A O 1
ATOM 2033 N N . ASP A 1 254 ? -9.597 -2.706 -16.430 1.00 64.06 254 ASP A N 1
ATOM 2034 C CA . ASP A 1 254 ? -11.001 -2.323 -16.312 1.00 64.06 254 ASP A CA 1
ATOM 2035 C C . ASP A 1 254 ? -11.331 -1.032 -17.089 1.00 64.06 254 ASP A C 1
ATOM 2037 O O . ASP A 1 254 ? -12.501 -0.738 -17.333 1.00 64.06 254 ASP A O 1
ATOM 2041 N N . LEU A 1 255 ? -10.319 -0.260 -17.521 1.00 61.75 255 LEU A N 1
ATOM 2042 C CA . LEU A 1 255 ? -10.484 1.048 -18.171 1.00 61.75 255 LEU A CA 1
ATOM 2043 C C . LEU A 1 255 ? -10.125 1.015 -19.661 1.00 61.75 255 LEU A C 1
ATOM 2045 O O . LEU A 1 255 ? -9.005 0.681 -20.040 1.00 61.75 255 LEU A O 1
ATOM 2049 N N . SER A 1 256 ? -11.058 1.443 -20.518 1.00 62.12 256 SER A N 1
ATOM 2050 C CA . SER A 1 256 ? -10.852 1.491 -21.973 1.00 62.12 256 SER A CA 1
ATOM 2051 C C . SER A 1 256 ? -9.927 2.619 -22.447 1.00 62.12 256 SER A C 1
ATOM 2053 O O . SER A 1 256 ? -9.409 2.540 -23.555 1.00 62.12 256 SER A O 1
ATOM 2055 N N . GLU A 1 257 ? -9.732 3.676 -21.653 1.00 66.38 257 GLU A N 1
ATOM 2056 C CA . GLU A 1 257 ? -8.963 4.869 -22.059 1.00 66.38 257 GLU A CA 1
ATOM 2057 C C . GLU A 1 257 ? -7.441 4.633 -22.052 1.00 66.38 257 GLU A C 1
ATOM 2059 O O . GLU A 1 257 ? -6.724 5.206 -22.872 1.00 66.38 257 GLU A O 1
ATOM 2064 N N . ASP A 1 258 ? -6.955 3.728 -21.198 1.00 73.19 258 ASP A N 1
ATOM 2065 C CA . ASP A 1 258 ? -5.530 3.381 -21.092 1.00 73.19 258 ASP A CA 1
ATOM 2066 C C . ASP A 1 258 ? -5.083 2.380 -22.172 1.00 73.19 258 ASP A C 1
ATOM 2068 O O . ASP A 1 258 ? -3.892 2.269 -22.487 1.00 73.19 258 ASP A O 1
ATOM 2072 N N . ILE A 1 259 ? -6.044 1.670 -22.779 1.00 79.94 259 ILE A N 1
ATOM 2073 C CA . ILE A 1 259 ? -5.800 0.641 -23.798 1.00 79.94 259 ILE A CA 1
ATOM 2074 C C . ILE A 1 259 ? -5.093 1.245 -25.010 1.00 79.94 259 ILE A C 1
ATOM 2076 O O . ILE A 1 259 ? -4.116 0.675 -25.485 1.00 79.94 259 ILE A O 1
ATOM 2080 N N . ASP A 1 260 ? -5.523 2.415 -25.487 1.00 83.06 260 ASP A N 1
ATOM 2081 C CA . ASP A 1 260 ? -4.944 3.038 -26.682 1.00 83.06 260 ASP A CA 1
ATOM 2082 C C . ASP A 1 260 ? -3.448 3.329 -26.525 1.00 83.06 260 ASP A C 1
ATOM 2084 O O . ASP A 1 260 ? -2.679 3.191 -27.481 1.00 83.06 260 ASP A O 1
ATOM 2088 N N . GLU A 1 261 ? -3.012 3.736 -25.332 1.00 85.44 261 GLU A N 1
ATOM 2089 C CA . GLU A 1 261 ? -1.595 3.973 -25.079 1.00 85.44 261 GLU A CA 1
ATOM 2090 C C . GLU A 1 261 ? -0.825 2.656 -24.988 1.00 85.44 261 GLU A C 1
ATOM 2092 O O . GLU A 1 261 ? 0.225 2.518 -25.612 1.00 85.44 261 GLU A O 1
ATOM 2097 N N . LEU A 1 262 ? -1.375 1.644 -24.320 1.00 87.50 262 LEU A N 1
ATOM 2098 C CA . LEU A 1 262 ? -0.754 0.321 -24.243 1.00 87.50 262 LEU A CA 1
ATOM 2099 C C . LEU A 1 262 ? -0.622 -0.335 -25.623 1.00 87.50 262 LEU A C 1
ATOM 2101 O O . LEU A 1 262 ? 0.440 -0.869 -25.951 1.00 87.50 262 LEU A O 1
ATOM 2105 N N . LEU A 1 263 ? -1.633 -0.217 -26.483 1.00 87.00 263 LEU A N 1
ATOM 2106 C CA . LEU A 1 263 ? -1.564 -0.697 -27.863 1.00 87.00 263 LEU A CA 1
ATOM 2107 C C . LEU A 1 263 ? -0.437 -0.006 -28.650 1.00 87.00 263 LEU A C 1
ATOM 2109 O O . LEU A 1 263 ? 0.300 -0.671 -29.381 1.00 87.00 263 LEU A O 1
ATOM 2113 N N . LYS A 1 264 ? -0.223 1.308 -28.465 1.00 87.56 264 LYS A N 1
ATOM 2114 C CA . LYS A 1 264 ? 0.923 2.019 -29.076 1.00 87.56 264 LYS A CA 1
ATOM 2115 C C . LYS A 1 264 ? 2.271 1.537 -28.546 1.00 87.56 264 LYS A C 1
ATOM 2117 O O . LYS A 1 264 ? 3.248 1.550 -29.293 1.00 87.56 264 LYS A O 1
ATOM 2122 N N . GLN A 1 265 ? 2.329 1.116 -27.284 1.00 86.44 265 GLN A N 1
ATOM 2123 C CA . GLN A 1 265 ? 3.538 0.572 -26.657 1.00 86.44 265 GLN A CA 1
ATOM 2124 C C . GLN A 1 265 ? 3.776 -0.915 -26.989 1.00 86.44 265 GLN A C 1
ATOM 2126 O O . GLN A 1 265 ? 4.758 -1.496 -26.524 1.00 86.44 265 GLN A O 1
ATOM 2131 N N . GLY A 1 266 ? 2.928 -1.524 -27.826 1.00 86.44 266 GLY A N 1
ATOM 2132 C CA . GLY A 1 266 ? 3.107 -2.887 -28.333 1.00 86.44 266 GLY A CA 1
ATOM 2133 C C . GLY A 1 266 ? 2.363 -3.969 -27.551 1.00 86.44 266 GLY A C 1
ATOM 2134 O O . GLY A 1 266 ? 2.641 -5.150 -27.759 1.00 86.44 266 GLY A O 1
ATOM 2135 N N . TRP A 1 267 ? 1.428 -3.597 -26.674 1.00 90.75 267 TRP A N 1
ATOM 2136 C CA . TRP A 1 267 ? 0.456 -4.547 -26.133 1.00 90.75 267 TRP A CA 1
ATOM 2137 C C . TRP A 1 267 ? -0.568 -4.928 -27.202 1.00 90.75 267 TRP A C 1
ATOM 2139 O O . TRP A 1 267 ? -0.864 -4.151 -28.108 1.00 90.75 267 TRP A O 1
ATOM 2149 N N . LEU A 1 268 ? -1.120 -6.129 -27.094 1.00 88.06 2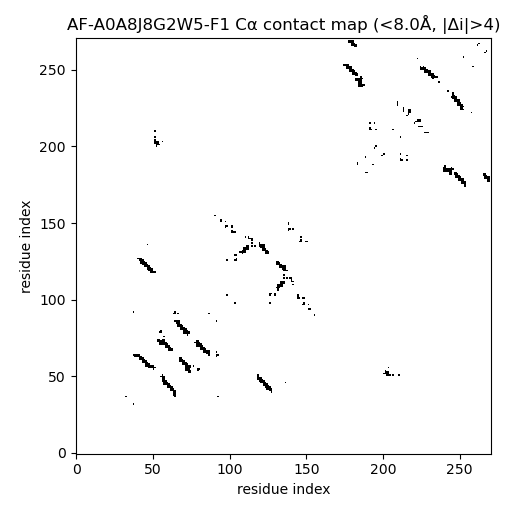68 LEU A N 1
ATOM 2150 C CA . LEU A 1 268 ? -2.121 -6.668 -28.006 1.00 88.06 268 LEU A CA 1
ATOM 2151 C C . LEU A 1 268 ? -3.327 -7.141 -27.203 1.00 88.06 268 LEU A C 1
ATOM 2153 O O . LEU A 1 268 ? -3.158 -7.734 -26.145 1.00 88.06 268 LEU A O 1
ATOM 2157 N N . MET A 1 269 ? -4.538 -6.925 -27.712 1.00 83.25 269 MET A N 1
ATOM 2158 C CA . MET A 1 269 ? -5.735 -7.521 -27.115 1.00 83.25 269 MET A CA 1
ATOM 2159 C C . MET A 1 269 ? -5.629 -9.048 -27.175 1.00 83.25 269 MET A C 1
ATOM 2161 O O . MET A 1 269 ? -5.359 -9.609 -28.242 1.00 83.25 269 MET A O 1
ATOM 2165 N N . SER A 1 270 ? -5.837 -9.712 -26.043 1.00 74.12 270 SER A N 1
ATOM 2166 C CA . SER A 1 270 ? -6.009 -11.161 -25.998 1.00 74.12 270 SER A CA 1
ATOM 2167 C C . SER A 1 270 ? -7.398 -11.509 -26.535 1.00 74.12 270 SER A C 1
ATOM 2169 O O . SER A 1 270 ? -8.382 -10.874 -26.158 1.00 74.12 270 SER A O 1
ATOM 2171 N N . ASN A 1 271 ? -7.468 -12.484 -27.444 1.00 54.56 271 ASN A N 1
ATOM 2172 C CA . ASN A 1 271 ? -8.734 -13.028 -27.953 1.00 54.56 271 ASN A CA 1
ATOM 2173 C C . ASN A 1 271 ? -9.254 -14.158 -27.068 1.00 54.56 271 ASN A C 1
ATOM 2175 O O . ASN A 1 271 ? -8.403 -14.934 -26.578 1.00 54.56 271 ASN A O 1
#

Solvent-accessible surface area (backbone atoms only — not comparable to full-atom values): 16349 Å² total; per-residue (Å²): 135,85,88,85,90,83,78,91,79,91,80,84,90,82,81,91,76,90,76,80,83,76,80,82,74,89,78,85,65,85,75,75,73,60,72,73,65,55,58,77,41,55,40,37,43,36,40,30,46,62,40,54,39,38,60,45,25,26,38,41,34,45,35,38,68,67,23,38,37,43,36,23,12,23,90,88,65,52,76,69,46,76,50,78,46,72,60,73,84,66,54,52,62,50,50,52,50,51,42,58,77,47,46,54,81,77,52,71,56,65,44,81,42,87,70,88,59,84,66,44,27,39,29,39,42,35,44,91,88,37,59,33,36,30,34,42,55,60,60,71,86,50,58,71,49,56,29,51,51,54,50,55,50,47,54,64,74,52,45,87,79,48,98,62,76,88,68,74,97,71,85,89,77,87,76,78,68,44,44,32,33,37,71,44,40,54,70,53,78,50,74,43,56,54,50,48,72,70,59,86,59,58,56,72,54,89,71,53,71,66,54,37,48,33,51,41,36,37,69,78,69,68,41,86,60,84,48,73,45,82,44,76,64,84,51,87,64,91,56,37,90,77,30,59,24,47,48,31,38,40,33,55,39,84,57,79,80,59,46,64,57,41,45,74,74,54,35,39,80,60,130